Protein AF-A0AAV4S6A1-F1 (afdb_monomer)

Organism: Caerostris extrusa (NCBI:txid172846)

InterPro domains:
  IPR013608 VWA N-terminal [PF08399] (140-212)

Nearest PDB structures (foldseek):
  8e56-assembly1_F  TM=7.754E-01  e=3.857E-06  Oryctolagus cuniculus
  8hma-assembly1_F  TM=7.688E-01  e=5.313E-06  Homo sapiens
  8if4-assembly1_A  TM=7.807E-01  e=4.121E-05  Homo sapiens
  8fd7-assembly1_D  TM=7.612E-01  e=4.994E-05  Oryctolagus cuniculus
  8hmb-assembly1_E  TM=6.907E-01  e=2.992E-05  Homo sapiens

pLDDT: mean 83.91, std 17.2, range [32.38, 97.81]

Secondary structure (DSSP, 8-state):
--------------------TTHHHHHHHHHHHHHHHHHHHHHHTTSPPPPPHHHHHHHHHHHHHHHHHHHHHHH-HHHHHHHHH-TTS-------HHHHHHHHHHHHHHHHHHHHHHHHHHHHHHHHHHHH----TT--GGG---EESTT--TT-TT-EEETTTTEEE-SSSPEE---TTS-TT-HHHHHHHHHHGGGHHHHHHHHHHH---

Structure (mmCIF, N/CA/C/O backbone):
data_AF-A0AAV4S6A1-F1
#
_entry.id   AF-A0AAV4S6A1-F1
#
loop_
_atom_site.group_PDB
_atom_site.id
_atom_site.type_symbol
_atom_site.label_atom_id
_atom_site.label_alt_id
_atom_site.label_comp_id
_atom_site.label_asym_id
_atom_site.label_entity_id
_atom_site.label_seq_id
_atom_site.pdbx_PDB_ins_code
_atom_site.Cartn_x
_atom_site.Cartn_y
_atom_site.Cartn_z
_atom_site.occupancy
_atom_site.B_iso_or_equiv
_atom_site.auth_seq_id
_atom_site.auth_comp_id
_atom_site.auth_asym_id
_atom_site.auth_atom_id
_atom_site.pdbx_PDB_model_num
ATOM 1 N N . MET A 1 1 ? 29.3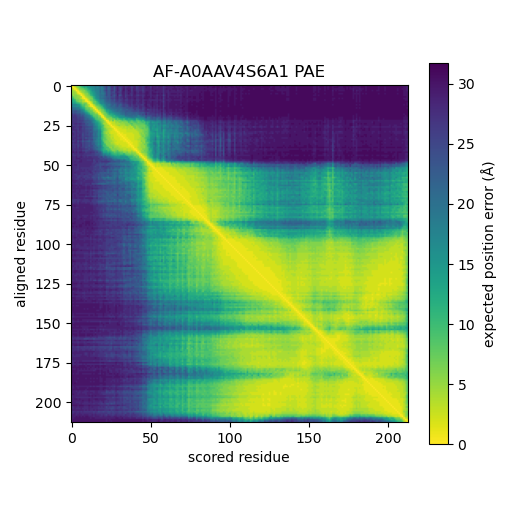06 -32.896 -125.225 1.00 35.84 1 MET A N 1
ATOM 2 C CA . MET A 1 1 ? 30.677 -32.645 -125.724 1.00 35.84 1 MET A CA 1
ATOM 3 C C . MET A 1 1 ? 31.618 -32.933 -124.554 1.00 35.84 1 MET A C 1
ATOM 5 O O . MET A 1 1 ? 31.599 -32.184 -123.594 1.00 35.84 1 MET A O 1
ATOM 9 N N . VAL A 1 2 ? 32.104 -34.171 -124.399 1.00 32.38 2 VAL A N 1
ATOM 10 C CA . VAL A 1 2 ? 33.375 -34.666 -124.985 1.00 32.38 2 VAL A CA 1
ATOM 11 C C . VAL A 1 2 ? 34.549 -33.820 -124.457 1.00 32.38 2 VAL A C 1
ATOM 13 O O . VAL A 1 2 ? 34.824 -32.765 -125.005 1.00 32.38 2 VAL A O 1
ATOM 16 N N . THR A 1 3 ? 35.045 -34.071 -123.239 1.00 39.94 3 THR A N 1
ATOM 17 C CA . THR A 1 3 ? 36.163 -34.988 -122.884 1.00 39.94 3 THR A CA 1
ATOM 18 C C . THR A 1 3 ? 37.485 -34.749 -123.626 1.00 39.94 3 THR A C 1
ATOM 20 O O . THR A 1 3 ? 37.556 -35.036 -124.820 1.00 39.94 3 THR A O 1
ATOM 23 N N . ARG A 1 4 ? 38.563 -34.445 -122.881 1.00 34.66 4 ARG A N 1
ATOM 24 C CA . ARG A 1 4 ? 39.791 -35.278 -122.811 1.00 34.66 4 ARG A CA 1
ATOM 25 C C . ARG A 1 4 ? 40.807 -34.761 -121.778 1.00 34.66 4 ARG A C 1
ATOM 27 O O . ARG A 1 4 ? 41.041 -33.566 -121.676 1.00 34.66 4 ARG A O 1
ATOM 34 N N . ILE A 1 5 ? 41.431 -35.710 -121.077 1.00 41.22 5 ILE A N 1
ATOM 35 C CA . ILE A 1 5 ? 42.702 -35.587 -120.336 1.00 41.22 5 ILE A CA 1
ATOM 36 C C . ILE A 1 5 ? 43.760 -36.326 -121.189 1.00 41.22 5 ILE A C 1
ATOM 38 O O . ILE A 1 5 ? 43.381 -37.224 -121.951 1.00 41.22 5 ILE A O 1
ATOM 42 N N . PRO A 1 6 ? 45.047 -35.943 -121.152 1.00 49.25 6 PRO A N 1
ATOM 43 C CA . PRO A 1 6 ? 46.081 -36.841 -120.593 1.00 49.25 6 PRO A CA 1
ATOM 44 C C . PRO A 1 6 ? 47.145 -36.029 -119.787 1.00 49.25 6 PRO A C 1
ATOM 46 O O . PRO A 1 6 ? 47.063 -34.808 -119.751 1.00 49.25 6 PRO A O 1
ATOM 49 N N . ALA A 1 7 ? 48.143 -36.580 -119.081 1.00 33.06 7 ALA A N 1
ATOM 50 C CA . ALA A 1 7 ? 48.701 -37.938 -119.025 1.00 33.06 7 ALA A CA 1
ATOM 51 C C . ALA A 1 7 ? 49.310 -38.263 -117.630 1.00 33.06 7 ALA A C 1
ATOM 53 O O . ALA A 1 7 ? 49.427 -37.389 -116.776 1.00 33.06 7 ALA A O 1
ATOM 54 N N . SER A 1 8 ? 49.765 -39.509 -117.438 1.00 39.50 8 SER A N 1
ATOM 55 C CA . SER A 1 8 ? 50.587 -39.997 -116.309 1.00 39.50 8 SER A CA 1
ATOM 56 C C . SER A 1 8 ? 51.643 -40.995 -116.832 1.00 39.50 8 SER A C 1
ATOM 58 O O . SER A 1 8 ? 51.459 -41.535 -117.926 1.00 39.50 8 SER A O 1
ATOM 60 N N . PRO A 1 9 ? 52.751 -41.222 -116.101 1.00 43.84 9 PRO A N 1
ATOM 61 C CA . PRO A 1 9 ? 53.068 -42.588 -115.625 1.00 43.84 9 PRO A CA 1
ATOM 62 C C . PRO A 1 9 ? 53.496 -42.605 -114.124 1.00 43.84 9 PRO A C 1
ATOM 64 O O . PRO A 1 9 ? 54.014 -41.599 -113.656 1.00 43.84 9 PRO A O 1
ATOM 67 N N . ASN A 1 10 ? 53.221 -43.590 -113.242 1.00 40.81 10 ASN A N 1
ATOM 68 C CA . ASN A 1 10 ? 53.309 -45.081 -113.224 1.00 40.81 10 ASN A CA 1
ATOM 69 C C . ASN A 1 10 ? 54.715 -45.607 -112.740 1.00 40.81 10 ASN A C 1
ATOM 71 O O . ASN A 1 10 ? 55.662 -44.829 -112.787 1.00 40.81 10 ASN A O 1
ATOM 75 N N . PRO A 1 11 ? 54.905 -46.857 -112.230 1.00 66.25 11 PRO A N 1
ATOM 76 C CA . PRO A 1 11 ? 54.665 -47.237 -110.814 1.00 66.25 11 PRO A CA 1
ATOM 77 C C . PRO A 1 11 ? 55.718 -48.185 -110.150 1.00 66.25 11 PRO A C 1
ATOM 79 O O . PRO A 1 11 ? 56.554 -48.774 -110.828 1.00 66.25 11 PRO A O 1
ATOM 82 N N . SER A 1 12 ? 55.570 -48.458 -108.837 1.00 34.34 12 SER A N 1
ATOM 83 C CA . SER A 1 12 ? 56.079 -49.656 -108.104 1.00 34.34 12 SER A CA 1
ATOM 84 C C . SER A 1 12 ? 55.587 -49.663 -106.638 1.00 34.34 12 SER A C 1
ATOM 86 O O . SER A 1 12 ? 55.446 -48.570 -106.100 1.00 34.34 12 SER A O 1
ATOM 88 N N . LEU A 1 13 ? 55.368 -50.749 -105.870 1.00 36.12 13 LEU A N 1
ATOM 89 C CA . LEU A 1 13 ? 55.159 -52.212 -106.054 1.00 36.12 13 LEU A CA 1
ATOM 90 C C . LEU A 1 13 ? 54.258 -52.696 -104.837 1.00 36.12 13 LEU A C 1
ATOM 92 O O . LEU A 1 13 ? 53.854 -51.828 -104.060 1.00 36.12 13 LEU A O 1
ATOM 96 N N . PRO A 1 14 ? 53.851 -53.982 -104.639 1.00 46.69 14 PRO A N 1
ATOM 97 C CA . PRO A 1 14 ? 52.564 -54.285 -103.969 1.00 46.69 14 PRO A CA 1
ATOM 98 C C . PRO A 1 14 ? 52.561 -55.091 -102.634 1.00 46.69 14 PRO A C 1
ATOM 100 O O . PRO A 1 14 ? 53.494 -55.826 -102.343 1.00 46.69 14 PRO A O 1
ATOM 103 N N . GLN A 1 15 ? 51.392 -55.049 -101.958 1.00 42.38 15 GLN A N 1
ATOM 104 C CA . GLN A 1 15 ? 50.668 -56.129 -101.223 1.00 42.38 15 GLN A CA 1
ATOM 105 C C . GLN A 1 15 ? 51.291 -56.849 -99.996 1.00 42.38 15 GLN A C 1
ATOM 107 O O . GLN A 1 15 ? 52.419 -57.318 -100.031 1.00 42.38 15 GLN A O 1
ATOM 112 N N . VAL A 1 16 ? 50.464 -57.066 -98.954 1.00 35.94 16 VAL A N 1
ATOM 113 C CA . VAL A 1 16 ? 49.955 -58.379 -98.450 1.00 35.94 16 VAL A CA 1
ATOM 114 C C . VAL A 1 16 ? 49.149 -58.152 -97.149 1.00 35.94 16 VAL A C 1
ATOM 116 O O . VAL A 1 16 ? 49.501 -57.299 -96.338 1.00 35.94 16 VAL A O 1
ATOM 119 N N . ALA A 1 17 ? 48.071 -58.918 -96.930 1.00 50.22 17 ALA A N 1
ATOM 120 C CA . ALA A 1 17 ? 47.238 -58.875 -95.718 1.00 50.22 17 ALA A CA 1
ATOM 121 C C . ALA A 1 17 ? 47.147 -60.249 -95.024 1.00 50.22 17 ALA A C 1
ATOM 123 O O . ALA A 1 17 ? 47.040 -61.267 -95.704 1.00 50.22 17 ALA A O 1
ATOM 124 N N . VAL A 1 18 ? 47.115 -60.277 -93.682 1.00 40.38 18 VAL A N 1
ATOM 125 C CA . VAL A 1 18 ? 46.805 -61.469 -92.857 1.00 40.38 18 VAL A CA 1
ATOM 126 C C . VAL A 1 18 ? 45.983 -61.053 -91.622 1.00 40.38 18 VAL A C 1
ATOM 128 O O . VAL A 1 18 ? 46.226 -60.000 -91.035 1.00 40.38 18 VAL A O 1
ATOM 131 N N . MET A 1 19 ? 44.984 -61.861 -91.242 1.00 51.41 19 MET A N 1
ATOM 132 C CA . MET A 1 19 ? 44.042 -61.599 -90.137 1.00 51.41 19 MET A CA 1
ATOM 133 C C . MET A 1 19 ? 44.594 -61.959 -88.743 1.00 51.41 19 MET A C 1
ATOM 135 O O . MET A 1 19 ? 45.363 -62.906 -88.608 1.00 51.41 19 MET A O 1
ATOM 139 N N . ALA A 1 20 ? 44.094 -61.296 -87.688 1.00 43.44 20 ALA A N 1
ATOM 140 C CA . ALA A 1 20 ? 44.264 -61.728 -86.291 1.00 43.44 20 ALA A CA 1
ATOM 141 C C . ALA A 1 20 ? 43.074 -61.302 -85.398 1.00 43.44 20 ALA A C 1
ATOM 143 O O . ALA A 1 20 ? 42.941 -60.133 -85.033 1.00 43.44 20 ALA A O 1
ATOM 144 N N . THR A 1 21 ? 42.208 -62.246 -85.016 1.00 57.59 21 THR A N 1
ATOM 145 C CA . THR A 1 21 ? 40.985 -61.990 -84.218 1.00 57.59 21 THR A CA 1
ATOM 146 C C . THR A 1 21 ? 41.199 -61.995 -82.698 1.00 57.59 21 THR A C 1
ATOM 148 O O . THR A 1 21 ? 40.367 -61.462 -81.965 1.00 57.59 21 THR A O 1
ATOM 151 N N . SER A 1 22 ? 42.339 -62.491 -82.205 1.00 57.03 22 SER A N 1
ATOM 152 C CA . SER A 1 22 ? 42.710 -62.454 -80.777 1.00 57.03 22 SER A CA 1
ATOM 153 C C . SER A 1 22 ? 42.874 -61.032 -80.219 1.00 57.03 22 SER A C 1
ATOM 155 O O . SER A 1 22 ? 42.686 -60.802 -79.026 1.00 57.03 22 SER A O 1
ATOM 157 N N . GLY A 1 23 ? 43.171 -60.052 -81.079 1.00 58.84 23 GLY A N 1
ATOM 158 C CA . GLY A 1 23 ? 43.356 -58.659 -80.673 1.00 58.84 23 GLY A CA 1
ATOM 159 C C . GLY A 1 23 ? 42.072 -57.928 -80.263 1.00 58.84 23 GLY A C 1
ATOM 160 O O . GLY A 1 23 ? 42.164 -56.905 -79.591 1.00 58.84 23 GLY A O 1
ATOM 161 N N . VAL A 1 24 ? 40.880 -58.408 -80.643 1.00 62.12 24 VAL A N 1
ATOM 162 C CA . VAL A 1 24 ? 39.629 -57.639 -80.471 1.00 62.12 24 VAL A CA 1
ATOM 163 C C . VAL A 1 24 ? 39.169 -57.608 -79.011 1.00 62.12 24 VAL A C 1
ATOM 165 O O . VAL A 1 24 ? 38.883 -56.532 -78.492 1.00 62.12 24 VAL A O 1
ATOM 168 N N . HIS A 1 25 ? 39.175 -58.747 -78.311 1.00 58.22 25 HIS A N 1
ATOM 169 C CA . HIS A 1 25 ? 38.816 -58.795 -76.886 1.00 58.22 25 HIS A CA 1
ATOM 170 C C . HIS A 1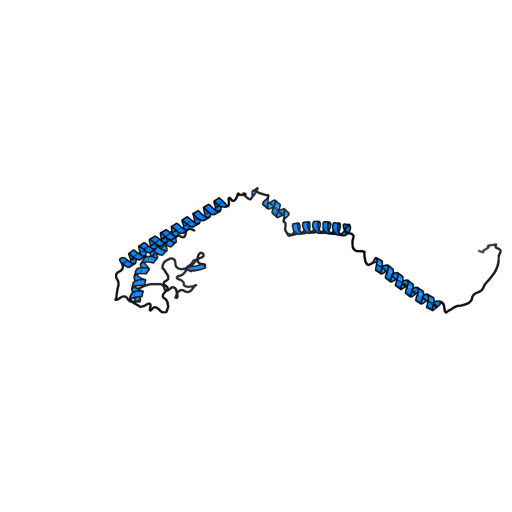 25 ? 39.820 -58.037 -76.010 1.00 58.22 25 HIS A C 1
ATOM 172 O O . HIS A 1 25 ? 39.416 -57.295 -75.118 1.00 58.22 25 HIS A O 1
ATOM 178 N N . LEU A 1 26 ? 41.120 -58.158 -76.305 1.00 66.56 26 LEU A N 1
ATOM 179 C CA . LEU A 1 26 ? 42.166 -57.428 -75.587 1.00 66.56 26 LEU A CA 1
ATOM 180 C C . LEU A 1 26 ? 42.038 -55.907 -75.792 1.00 66.56 26 LEU A C 1
ATOM 182 O O . LEU A 1 26 ? 42.192 -55.142 -74.842 1.00 66.56 26 LEU A O 1
ATOM 186 N N . ARG A 1 27 ? 41.679 -55.468 -77.009 1.00 71.94 27 ARG A N 1
ATOM 187 C CA . ARG A 1 27 ? 41.352 -54.063 -77.301 1.00 71.94 27 ARG A CA 1
ATOM 188 C C . ARG A 1 27 ? 40.096 -53.599 -76.568 1.00 71.94 27 ARG A C 1
ATOM 190 O O . ARG A 1 27 ? 40.135 -52.515 -76.001 1.00 71.94 27 ARG A O 1
ATOM 197 N N . LEU A 1 28 ? 39.031 -54.406 -76.521 1.00 75.19 28 LEU A N 1
ATOM 198 C CA . LEU A 1 28 ? 37.796 -54.058 -75.808 1.00 75.19 28 LEU A CA 1
ATOM 199 C C . LEU A 1 28 ? 38.058 -53.852 -74.307 1.00 75.19 28 LEU A C 1
ATOM 201 O O . LEU A 1 28 ? 37.704 -52.809 -73.759 1.00 75.19 28 LEU A O 1
ATOM 205 N N . VAL A 1 29 ? 38.744 -54.800 -73.661 1.00 79.69 29 VAL A N 1
ATOM 206 C CA . VAL A 1 29 ? 39.132 -54.699 -72.244 1.00 79.69 29 VAL A CA 1
ATOM 207 C C . VAL A 1 29 ? 40.037 -53.484 -72.015 1.00 79.69 29 VAL A C 1
ATOM 209 O O . VAL A 1 29 ? 39.788 -52.709 -71.095 1.00 79.69 29 VAL A O 1
ATOM 212 N N . GLY A 1 30 ? 41.014 -53.247 -72.898 1.00 82.31 30 GLY A N 1
ATOM 213 C CA . GLY A 1 30 ? 41.851 -52.045 -72.866 1.00 82.31 30 GLY A CA 1
ATOM 214 C C . GLY A 1 30 ? 41.047 -50.743 -72.968 1.00 82.31 30 GLY A C 1
ATOM 215 O O . GLY A 1 30 ? 41.286 -49.824 -72.190 1.00 82.31 30 GLY A O 1
ATOM 216 N N . THR A 1 31 ? 40.051 -50.668 -73.860 1.00 80.62 31 THR A N 1
ATOM 217 C CA . THR A 1 31 ? 39.173 -49.490 -73.972 1.00 80.62 31 THR A CA 1
ATOM 218 C C . THR A 1 31 ? 38.264 -49.309 -72.761 1.00 80.62 31 THR A C 1
ATOM 220 O O . THR A 1 31 ? 38.101 -48.181 -72.313 1.00 80.62 31 THR A O 1
ATOM 223 N N . VAL A 1 32 ? 37.725 -50.384 -72.175 1.00 83.25 32 VAL A N 1
ATOM 224 C CA . VAL A 1 32 ? 36.895 -50.296 -70.960 1.00 83.25 32 VAL A CA 1
ATOM 225 C C . VAL A 1 32 ? 37.728 -49.815 -69.771 1.00 83.25 32 VAL A C 1
ATOM 227 O O . VAL A 1 32 ? 37.295 -48.914 -69.059 1.00 83.25 32 VAL A O 1
ATOM 230 N N . ILE A 1 33 ? 38.946 -50.340 -69.597 1.00 83.75 33 ILE A N 1
ATOM 231 C CA . ILE A 1 33 ? 39.883 -49.882 -68.560 1.00 83.75 33 ILE A CA 1
ATOM 232 C C . ILE A 1 33 ? 40.272 -48.415 -68.794 1.00 83.75 33 ILE A C 1
ATOM 234 O O . ILE A 1 33 ? 40.243 -47.628 -67.853 1.00 83.75 33 ILE A O 1
ATOM 238 N N . LEU A 1 34 ? 40.566 -48.014 -70.036 1.00 83.75 34 LEU A N 1
ATOM 239 C CA . LEU A 1 34 ? 40.877 -46.622 -70.373 1.00 83.75 34 LEU A CA 1
ATOM 240 C C . LEU A 1 34 ? 39.696 -45.683 -70.078 1.00 83.75 34 LEU A C 1
ATOM 242 O O . LEU A 1 34 ? 39.890 -44.641 -69.457 1.00 83.75 34 LEU A O 1
ATOM 246 N N . CYS A 1 35 ? 38.473 -46.054 -70.460 1.00 81.69 35 CYS A N 1
ATOM 247 C CA . CYS A 1 35 ? 37.264 -45.292 -70.147 1.00 81.69 35 CYS A CA 1
ATOM 248 C C . CYS A 1 35 ? 37.001 -45.215 -68.635 1.00 81.69 35 CYS A C 1
ATOM 250 O O . CYS A 1 35 ? 36.588 -44.165 -68.151 1.00 81.69 35 CYS A O 1
ATOM 252 N N . PHE A 1 36 ? 37.280 -46.282 -67.881 1.00 82.00 36 PHE A N 1
ATOM 253 C CA . PHE A 1 36 ? 37.156 -46.293 -66.422 1.00 82.00 36 PHE A CA 1
ATOM 254 C C . PHE A 1 36 ? 38.201 -45.386 -65.752 1.00 82.00 36 PHE A C 1
ATOM 256 O O . PHE A 1 36 ? 37.858 -44.595 -64.878 1.00 82.00 36 PHE A O 1
ATOM 263 N N . ILE A 1 37 ? 39.456 -45.417 -66.216 1.00 80.88 37 ILE A N 1
ATOM 264 C CA . ILE A 1 37 ? 40.522 -44.508 -65.763 1.00 80.88 37 ILE A CA 1
ATOM 265 C C . ILE A 1 37 ? 40.168 -43.050 -66.086 1.00 80.88 37 ILE A C 1
ATOM 267 O O . ILE A 1 37 ? 40.314 -42.189 -65.223 1.00 80.88 37 ILE A O 1
ATOM 271 N N . LEU A 1 38 ? 39.652 -42.765 -67.286 1.00 78.19 38 LEU A N 1
ATOM 272 C CA . LEU A 1 38 ? 39.197 -41.423 -67.666 1.00 78.19 38 LEU A CA 1
ATOM 273 C C . LEU A 1 38 ? 38.009 -40.954 -66.809 1.00 78.19 38 LEU A C 1
ATOM 275 O O . LEU A 1 38 ? 37.996 -39.803 -66.379 1.00 78.19 38 LEU A O 1
ATOM 279 N N . ALA A 1 39 ? 37.051 -41.833 -66.499 1.00 75.25 39 ALA A N 1
ATOM 280 C CA . ALA A 1 39 ? 35.935 -41.518 -65.607 1.00 75.25 39 ALA A CA 1
ATOM 281 C C . ALA A 1 39 ? 36.409 -41.192 -64.177 1.00 75.25 39 ALA A C 1
ATOM 283 O O . ALA A 1 39 ? 35.964 -40.199 -63.598 1.00 75.25 39 ALA A O 1
ATOM 284 N N . LEU A 1 40 ? 37.366 -41.959 -63.640 1.00 70.25 40 LEU A N 1
ATOM 285 C CA . LEU A 1 40 ? 38.011 -41.658 -62.356 1.00 70.25 40 LEU A CA 1
ATOM 286 C C . LEU A 1 40 ? 38.762 -40.315 -62.397 1.00 70.25 40 LEU A C 1
ATOM 288 O O . LEU A 1 40 ? 38.654 -39.525 -61.463 1.00 70.25 40 LEU A O 1
ATOM 292 N N . PHE A 1 41 ? 39.465 -40.009 -63.492 1.00 65.69 41 PHE A N 1
ATOM 293 C CA . PHE A 1 41 ? 40.189 -38.741 -63.653 1.00 65.69 41 PHE A CA 1
ATOM 294 C C . PHE A 1 41 ? 39.247 -37.524 -63.695 1.00 65.69 41 PHE A C 1
ATOM 296 O O . PHE A 1 41 ? 39.554 -36.476 -63.126 1.00 65.69 41 PHE A O 1
ATOM 303 N N . VAL A 1 42 ? 38.070 -37.667 -64.315 1.00 67.50 42 VAL A N 1
ATOM 304 C CA . VAL A 1 42 ? 37.014 -36.640 -64.298 1.00 67.50 42 VAL A CA 1
ATOM 305 C C . VAL A 1 42 ? 36.427 -36.468 -62.891 1.00 67.50 42 VAL A C 1
ATOM 307 O O . VAL A 1 42 ? 36.179 -35.336 -62.480 1.00 67.50 42 VAL A O 1
ATOM 310 N N . GLN A 1 43 ? 36.264 -37.549 -62.119 1.00 61.66 43 GLN A N 1
ATOM 311 C CA . GLN A 1 43 ? 35.797 -37.462 -60.729 1.00 61.66 43 GLN A CA 1
ATOM 312 C C . GLN A 1 43 ? 36.802 -36.770 -59.796 1.00 61.66 43 GLN A C 1
ATOM 314 O O . GLN A 1 43 ? 36.381 -35.982 -58.953 1.00 61.66 43 GLN A O 1
ATOM 319 N N . VAL A 1 44 ? 38.114 -36.978 -59.966 1.00 58.97 44 VAL A N 1
ATOM 320 C CA . VAL A 1 44 ? 39.142 -36.283 -59.161 1.00 58.97 44 VAL A CA 1
ATOM 321 C C . VAL A 1 44 ? 39.060 -34.759 -59.328 1.00 58.97 44 VAL A C 1
ATOM 323 O O . VAL A 1 44 ? 39.189 -34.036 -58.345 1.00 58.97 44 VAL A O 1
ATOM 326 N N . ASN A 1 45 ? 38.746 -34.265 -60.530 1.00 56.34 45 ASN A N 1
ATOM 327 C CA . ASN A 1 45 ? 38.529 -32.832 -60.776 1.00 56.34 45 ASN A CA 1
ATOM 328 C C . ASN A 1 45 ? 37.147 -32.315 -60.317 1.00 56.34 45 ASN A C 1
ATOM 330 O O . ASN A 1 45 ? 36.937 -31.104 -60.283 1.00 56.34 45 ASN A O 1
ATOM 334 N N . ALA A 1 46 ? 36.203 -33.200 -59.971 1.00 55.38 46 ALA A N 1
ATOM 335 C CA . ALA A 1 46 ? 34.883 -32.826 -59.455 1.00 55.38 46 ALA A CA 1
ATOM 336 C C . ALA A 1 46 ? 34.877 -32.616 -57.928 1.00 55.38 46 ALA A C 1
ATOM 338 O O . ALA A 1 46 ? 34.065 -31.845 -57.414 1.00 55.38 46 ALA A O 1
ATOM 339 N N . TYR A 1 47 ? 35.810 -33.239 -57.200 1.00 55.16 47 TYR A N 1
ATOM 340 C CA . TYR A 1 47 ? 36.094 -32.902 -55.805 1.00 55.16 47 TYR A CA 1
ATOM 341 C C . TYR A 1 47 ? 36.969 -31.648 -55.750 1.00 55.16 47 TYR A C 1
ATOM 343 O O . TYR A 1 47 ? 38.189 -31.726 -55.607 1.00 55.16 47 TYR A O 1
ATOM 351 N N . GLY A 1 48 ? 36.335 -30.478 -55.876 1.00 62.16 48 GLY A N 1
ATOM 352 C CA . GLY A 1 48 ? 37.012 -29.194 -55.711 1.00 62.16 48 GLY A CA 1
ATOM 353 C C . GLY A 1 48 ? 37.814 -29.173 -54.408 1.00 62.16 48 GLY A C 1
ATOM 354 O O . GLY A 1 48 ? 37.260 -29.420 -53.334 1.00 62.16 48 GLY A O 1
ATOM 355 N N . ALA A 1 49 ? 39.121 -28.918 -54.514 1.00 72.69 49 ALA A N 1
ATOM 356 C CA . ALA A 1 49 ? 40.019 -28.881 -53.365 1.00 72.69 49 ALA A CA 1
ATOM 357 C C . ALA A 1 49 ? 39.494 -27.913 -52.293 1.00 72.69 49 ALA A C 1
ATOM 359 O O . ALA A 1 49 ? 38.896 -26.885 -52.623 1.00 72.69 49 ALA A O 1
ATOM 360 N N . PHE A 1 50 ? 39.727 -28.236 -51.015 1.00 80.38 50 PHE A N 1
ATOM 361 C CA . PHE A 1 50 ? 39.264 -27.405 -49.902 1.00 80.38 50 PHE A CA 1
ATOM 362 C C . PHE A 1 50 ? 39.703 -25.944 -50.117 1.00 80.38 50 PHE A C 1
ATOM 364 O O . PHE A 1 50 ? 40.888 -25.711 -50.380 1.00 80.38 50 PHE A O 1
ATOM 371 N N . PRO A 1 51 ? 38.776 -24.967 -50.057 1.00 84.31 51 PRO A N 1
ATOM 372 C CA . PRO A 1 51 ? 39.068 -23.594 -50.443 1.00 84.31 51 PRO A CA 1
ATOM 373 C C . PRO A 1 51 ? 40.211 -23.016 -49.608 1.00 84.31 51 PRO A C 1
ATOM 375 O O . PRO A 1 51 ? 40.303 -23.234 -48.399 1.00 84.31 51 PRO A O 1
ATOM 378 N N . THR A 1 52 ? 41.091 -22.255 -50.258 1.00 88.81 52 THR A N 1
ATOM 379 C CA . THR A 1 52 ? 42.211 -21.608 -49.570 1.00 88.81 52 THR A CA 1
ATOM 380 C C . THR A 1 52 ? 41.698 -20.621 -48.519 1.00 88.81 52 THR A C 1
ATOM 382 O O . THR A 1 52 ? 40.595 -20.078 -48.626 1.00 88.81 52 THR A O 1
ATOM 385 N N . ARG A 1 53 ? 42.520 -20.344 -47.496 1.00 90.19 53 ARG A N 1
ATOM 386 C CA . ARG A 1 53 ? 42.184 -19.403 -46.411 1.00 90.19 53 ARG A CA 1
ATOM 387 C C . ARG A 1 53 ? 41.688 -18.047 -46.932 1.00 90.19 53 ARG A C 1
ATOM 389 O O . ARG A 1 53 ? 40.785 -17.466 -46.343 1.00 90.19 53 ARG A O 1
ATOM 396 N N . GLU A 1 54 ? 42.253 -17.573 -48.039 1.00 91.88 54 GLU A N 1
ATOM 397 C CA . GLU A 1 54 ? 41.871 -16.325 -48.710 1.00 91.88 54 GLU A CA 1
ATOM 398 C C . GLU A 1 54 ? 40.434 -16.364 -49.249 1.00 91.88 54 GLU A C 1
ATOM 400 O O . GLU A 1 54 ? 39.674 -15.417 -49.051 1.00 91.88 54 GLU A O 1
ATOM 405 N N . VAL A 1 55 ? 40.028 -17.479 -49.869 1.00 92.12 55 VAL A N 1
ATOM 406 C CA . VAL A 1 55 ? 38.656 -17.682 -50.365 1.00 92.12 55 VAL A CA 1
ATOM 407 C C . VAL A 1 55 ? 37.661 -17.739 -49.204 1.00 92.12 55 VAL A C 1
ATOM 409 O O . VAL A 1 55 ? 36.592 -17.138 -49.292 1.00 92.12 55 VAL A O 1
ATOM 412 N N . ILE A 1 56 ? 38.022 -18.402 -48.099 1.00 92.75 56 ILE A N 1
ATOM 413 C CA . ILE A 1 56 ? 37.178 -18.479 -46.896 1.00 92.75 56 ILE A CA 1
ATOM 414 C C . ILE A 1 56 ? 37.036 -17.101 -46.231 1.00 92.75 56 ILE A C 1
ATOM 416 O O . ILE A 1 56 ? 35.918 -16.722 -45.888 1.00 92.75 56 ILE A O 1
ATOM 420 N N . SER A 1 57 ? 38.127 -16.331 -46.100 1.00 95.38 57 SER A N 1
ATOM 421 C CA . SER A 1 57 ? 38.093 -14.960 -45.556 1.00 95.38 57 SER A CA 1
ATOM 422 C C . SER A 1 57 ? 37.172 -14.069 -46.384 1.00 95.38 57 SER A C 1
ATOM 424 O O . SER A 1 57 ? 36.211 -13.512 -45.861 1.00 95.38 57 SER A O 1
ATOM 426 N N . LYS A 1 58 ? 37.377 -14.048 -47.707 1.00 96.12 58 LYS A N 1
ATOM 427 C CA . LYS A 1 58 ? 36.577 -13.240 -48.630 1.00 96.12 58 LYS A CA 1
ATOM 428 C C . LYS A 1 58 ? 35.098 -13.637 -48.637 1.00 96.12 58 LYS A C 1
ATOM 430 O O . LYS A 1 58 ? 34.232 -12.773 -48.748 1.00 96.12 58 LYS A O 1
ATOM 435 N N . TRP A 1 59 ? 34.786 -14.929 -48.510 1.00 95.19 59 TRP A N 1
ATOM 436 C CA . TRP A 1 59 ? 33.404 -15.385 -48.347 1.00 95.19 59 TRP A CA 1
ATOM 437 C C . TRP A 1 59 ? 32.796 -14.901 -47.023 1.00 95.19 59 TRP A C 1
ATOM 439 O O . TRP A 1 59 ? 31.669 -14.407 -47.027 1.00 95.19 59 TRP A O 1
ATOM 449 N N . ALA A 1 60 ? 33.536 -15.000 -45.914 1.00 96.44 60 ALA A N 1
ATOM 450 C CA . ALA A 1 60 ? 33.071 -14.579 -44.595 1.00 96.44 60 ALA A CA 1
ATOM 451 C C . ALA A 1 60 ? 32.845 -13.058 -44.518 1.00 96.44 60 ALA A C 1
ATOM 453 O O . ALA A 1 60 ? 31.827 -12.626 -43.983 1.00 96.44 60 ALA A O 1
ATOM 454 N N . GLU A 1 61 ? 33.735 -12.262 -45.119 1.00 96.88 61 GLU A N 1
ATOM 455 C CA . GLU A 1 61 ? 33.600 -10.807 -45.270 1.00 96.88 61 GLU A CA 1
ATOM 456 C C . GLU A 1 61 ? 32.310 -10.449 -46.031 1.00 96.88 61 GLU A C 1
ATOM 458 O O . GLU A 1 61 ? 31.448 -9.751 -45.496 1.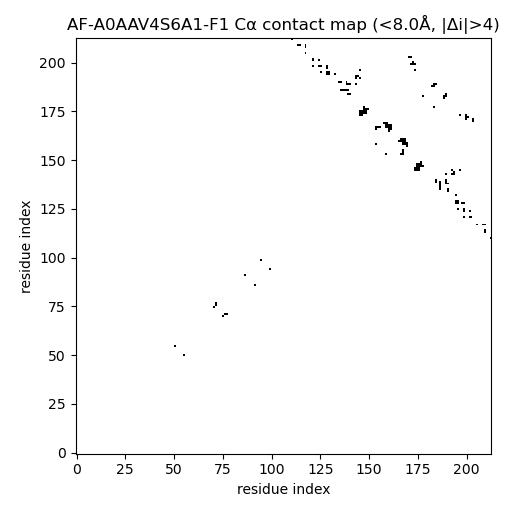00 96.88 61 GLU A O 1
ATOM 463 N N . ILE A 1 62 ? 32.110 -11.017 -47.230 1.00 96.50 62 ILE A N 1
ATOM 464 C CA . ILE A 1 62 ? 30.902 -10.792 -48.049 1.00 96.50 62 ILE A CA 1
ATOM 465 C C . ILE A 1 62 ? 29.628 -11.249 -47.319 1.00 96.50 62 ILE A C 1
ATOM 467 O O . ILE A 1 62 ? 28.577 -10.613 -47.435 1.00 96.50 62 ILE A O 1
ATOM 471 N N . PHE A 1 63 ? 29.692 -12.363 -46.585 1.00 96.25 63 PHE A N 1
ATOM 472 C CA . PHE A 1 63 ? 28.564 -12.861 -45.801 1.00 96.25 63 PHE A CA 1
ATOM 473 C C . PHE A 1 63 ? 28.224 -11.916 -44.641 1.00 96.25 63 PHE A C 1
ATOM 475 O O . PHE A 1 63 ? 27.054 -11.576 -44.471 1.00 96.25 63 PHE A O 1
ATOM 482 N N . GLN A 1 64 ? 29.224 -11.443 -43.892 1.00 95.88 64 GLN A N 1
ATOM 483 C CA . GLN A 1 64 ? 29.039 -10.492 -42.795 1.00 95.88 64 GLN A CA 1
ATOM 484 C C . GLN A 1 64 ? 28.457 -9.161 -43.290 1.00 95.88 64 GLN A C 1
ATOM 486 O O . GLN A 1 64 ? 27.511 -8.656 -42.685 1.00 95.88 64 GLN A O 1
ATOM 491 N N . GLU A 1 65 ? 28.973 -8.606 -44.390 1.00 96.25 65 GLU A N 1
ATOM 492 C CA . GLU A 1 65 ? 28.447 -7.370 -44.985 1.00 96.25 65 GLU A CA 1
ATOM 493 C C . GLU A 1 65 ? 26.964 -7.504 -45.348 1.00 96.25 65 GLU A C 1
ATOM 495 O O . GLU A 1 65 ? 26.147 -6.669 -44.953 1.00 96.25 65 GLU A O 1
ATOM 500 N N . ARG A 1 66 ? 26.594 -8.586 -46.047 1.00 96.31 66 ARG A N 1
ATOM 501 C CA . ARG A 1 66 ? 25.196 -8.861 -46.419 1.00 96.31 66 ARG A CA 1
ATOM 502 C C . ARG A 1 66 ? 24.313 -9.061 -45.196 1.00 96.31 66 ARG A C 1
ATOM 504 O O . ARG A 1 66 ? 23.247 -8.458 -45.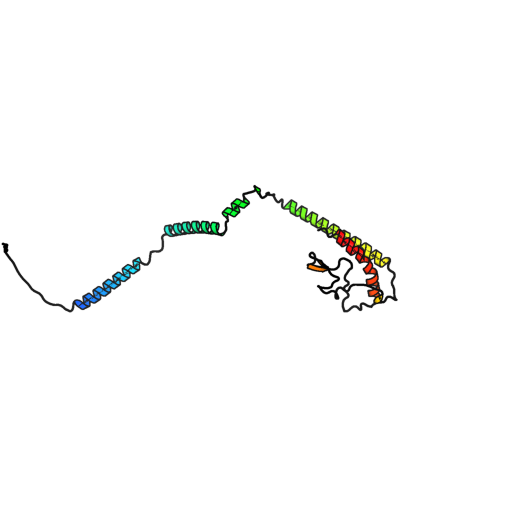122 1.00 96.31 66 ARG A O 1
ATOM 511 N N . LEU A 1 67 ? 24.774 -9.845 -44.222 1.00 95.50 67 LEU A N 1
ATOM 512 C CA . LEU A 1 67 ? 24.036 -10.104 -42.991 1.00 95.50 67 LEU A CA 1
ATOM 513 C C . LEU A 1 67 ? 23.770 -8.809 -42.213 1.00 95.50 67 LEU A C 1
ATOM 515 O O . LEU A 1 67 ? 22.660 -8.622 -41.731 1.00 95.50 67 LEU A O 1
ATOM 519 N N . LEU A 1 68 ? 24.735 -7.887 -42.129 1.00 94.12 68 LEU A N 1
ATOM 520 C CA . LEU A 1 68 ? 24.539 -6.588 -41.474 1.00 94.12 68 LEU A CA 1
ATOM 521 C C . LEU A 1 68 ? 23.580 -5.669 -42.250 1.00 94.12 68 LEU A C 1
ATOM 523 O O . LEU A 1 68 ? 22.823 -4.923 -41.628 1.00 94.12 68 LEU A O 1
ATOM 527 N N . VAL A 1 69 ? 23.579 -5.724 -43.587 1.00 94.94 69 VAL A N 1
ATOM 528 C CA . VAL A 1 69 ? 22.610 -4.994 -44.426 1.00 94.94 69 VAL A CA 1
ATOM 529 C C . VAL A 1 69 ? 21.194 -5.544 -44.242 1.00 94.94 69 VAL A C 1
ATOM 531 O O . VAL A 1 69 ? 20.267 -4.764 -44.026 1.00 94.94 69 VAL A O 1
ATOM 534 N N . ASP A 1 70 ? 21.017 -6.866 -44.278 1.00 95.25 70 ASP A N 1
ATOM 535 C CA . ASP A 1 70 ? 19.708 -7.493 -44.095 1.00 95.25 70 ASP A CA 1
ATOM 536 C C . ASP A 1 70 ? 19.204 -7.338 -42.651 1.00 95.25 70 ASP A C 1
ATOM 538 O O . ASP A 1 70 ? 18.045 -6.977 -42.448 1.00 95.25 70 ASP A O 1
ATOM 542 N N . LEU A 1 71 ? 20.064 -7.507 -41.638 1.00 95.56 71 LEU A N 1
ATOM 543 C CA . LEU A 1 71 ? 19.703 -7.256 -40.238 1.00 95.56 71 LEU A CA 1
ATOM 544 C C . LEU A 1 71 ? 19.250 -5.811 -40.023 1.00 95.56 71 LEU A C 1
ATOM 546 O O . LEU A 1 71 ? 18.212 -5.604 -39.403 1.00 95.56 71 LEU A O 1
ATOM 550 N N . ASP A 1 72 ? 19.959 -4.810 -40.551 1.00 94.75 72 ASP A N 1
ATOM 551 C CA . ASP A 1 72 ? 19.522 -3.409 -40.463 1.00 94.75 72 ASP A CA 1
ATOM 552 C C . ASP A 1 72 ? 18.207 -3.164 -41.221 1.00 94.75 72 ASP A C 1
ATOM 554 O O . ASP A 1 72 ? 17.321 -2.480 -40.716 1.00 94.75 72 ASP A O 1
ATOM 558 N N . LYS A 1 73 ? 18.016 -3.791 -42.386 1.00 94.56 73 LYS A N 1
ATOM 559 C CA . LYS A 1 73 ? 16.766 -3.709 -43.155 1.00 94.56 73 LYS A CA 1
ATOM 560 C C . LYS A 1 73 ? 15.562 -4.306 -42.412 1.00 94.56 73 LYS A C 1
ATOM 562 O O . LYS A 1 73 ? 14.468 -3.757 -42.519 1.00 94.56 73 LYS A O 1
ATOM 567 N N . PHE A 1 74 ? 15.740 -5.413 -41.686 1.00 94.38 74 PHE A N 1
ATOM 568 C CA . PHE A 1 74 ? 14.663 -6.073 -40.935 1.00 94.38 74 PHE A CA 1
ATOM 569 C C . PHE A 1 74 ? 14.439 -5.484 -39.535 1.00 94.38 74 PHE A C 1
ATOM 571 O O . PHE A 1 74 ? 13.297 -5.400 -39.091 1.00 94.38 74 PHE A O 1
ATOM 578 N N . THR A 1 75 ? 15.501 -5.077 -38.832 1.00 94.94 75 THR A N 1
ATOM 579 C CA . THR A 1 75 ? 15.412 -4.519 -37.465 1.00 94.94 75 THR A CA 1
ATOM 580 C C . THR A 1 75 ? 15.227 -3.003 -37.439 1.00 94.94 75 THR A C 1
ATOM 582 O O . THR A 1 75 ? 14.741 -2.464 -36.447 1.00 94.94 75 THR A O 1
ATOM 585 N N . GLY A 1 76 ? 15.626 -2.300 -38.502 1.00 93.69 76 GLY A N 1
ATOM 586 C CA . GLY A 1 76 ? 15.632 -0.842 -38.568 1.00 93.69 76 GLY A CA 1
ATOM 587 C C . GLY A 1 76 ? 16.637 -0.179 -37.621 1.00 93.69 76 GLY A C 1
ATOM 588 O O . GLY A 1 76 ? 16.436 0.983 -37.267 1.00 93.69 76 GLY A O 1
ATOM 589 N N . ILE A 1 77 ? 17.685 -0.882 -37.170 1.00 92.62 77 ILE A N 1
ATOM 590 C CA . ILE A 1 77 ? 18.539 -0.415 -36.066 1.00 92.62 77 ILE A CA 1
ATOM 591 C C . ILE A 1 77 ? 19.216 0.939 -36.344 1.00 92.62 77 ILE A C 1
ATOM 593 O O . ILE A 1 77 ? 19.196 1.799 -35.465 1.00 92.62 77 ILE A O 1
ATOM 597 N N . LYS A 1 78 ? 19.685 1.212 -37.574 1.00 91.12 78 LYS A N 1
ATOM 598 C CA . LYS A 1 78 ? 20.237 2.538 -37.931 1.00 91.12 78 LYS A CA 1
ATOM 599 C C . LYS A 1 78 ? 19.176 3.640 -37.979 1.00 91.12 78 LYS A C 1
ATOM 601 O O . LYS A 1 78 ? 19.506 4.819 -37.878 1.00 91.12 78 LYS A O 1
ATOM 606 N N . ASN A 1 79 ? 17.904 3.294 -38.183 1.00 91.31 79 ASN A N 1
ATOM 607 C CA . ASN A 1 79 ? 16.803 4.255 -38.094 1.00 91.31 79 ASN A CA 1
ATOM 608 C C . ASN A 1 79 ? 16.429 4.535 -36.630 1.00 91.31 79 ASN A C 1
ATOM 610 O O . ASN A 1 79 ? 16.109 5.673 -36.288 1.00 91.31 79 ASN A O 1
ATOM 614 N N . LEU A 1 80 ? 16.513 3.519 -35.765 1.00 89.94 80 LEU A N 1
ATOM 615 C CA . LEU A 1 80 ? 16.329 3.666 -34.323 1.00 89.94 80 LEU A CA 1
ATOM 616 C C . LEU A 1 80 ? 17.422 4.559 -33.716 1.00 89.94 80 LEU A C 1
ATOM 618 O O . LEU A 1 80 ? 17.087 5.533 -33.052 1.00 89.94 80 LEU A O 1
ATOM 622 N N . GLU A 1 81 ? 18.693 4.287 -34.024 1.00 89.94 81 GLU A N 1
ATOM 623 C CA . GLU A 1 81 ? 19.864 5.093 -33.634 1.00 89.94 81 GLU A CA 1
ATOM 624 C C . GLU A 1 81 ? 19.668 6.577 -33.993 1.00 89.94 81 GLU A C 1
ATOM 626 O O . GLU A 1 81 ? 19.572 7.423 -33.106 1.00 89.94 81 GLU A O 1
ATOM 631 N N . LYS A 1 82 ? 19.416 6.880 -35.276 1.00 90.31 82 LYS A N 1
ATOM 632 C CA . LYS A 1 82 ? 19.113 8.245 -35.753 1.00 90.31 82 LYS A CA 1
ATOM 633 C C . LYS A 1 82 ? 17.913 8.902 -35.064 1.00 90.31 82 LYS A C 1
ATOM 635 O O . LYS A 1 82 ? 17.858 10.125 -34.978 1.00 90.31 82 LYS A O 1
ATOM 640 N N . THR A 1 83 ? 16.931 8.115 -34.622 1.00 87.75 83 THR A N 1
ATOM 641 C CA . THR A 1 83 ? 15.745 8.627 -33.916 1.00 87.75 83 THR A CA 1
ATOM 642 C C . THR A 1 83 ? 16.048 8.929 -32.446 1.00 87.75 83 THR A C 1
ATOM 644 O O . THR A 1 83 ? 15.476 9.868 -31.899 1.00 87.75 83 THR A O 1
ATOM 647 N N . TYR A 1 84 ? 16.950 8.172 -31.814 1.00 86.19 84 TYR A N 1
ATOM 648 C CA . TYR A 1 84 ? 17.440 8.436 -30.457 1.00 86.19 84 TYR A CA 1
ATOM 649 C C . TYR A 1 84 ? 18.409 9.627 -30.408 1.00 86.19 84 TYR A C 1
ATOM 651 O O . TYR A 1 84 ? 18.338 10.421 -29.469 1.00 86.19 84 TYR A O 1
ATOM 659 N N . ASP A 1 85 ? 19.244 9.796 -31.437 1.00 86.12 85 ASP A N 1
ATOM 660 C CA . ASP A 1 85 ? 20.134 10.955 -31.588 1.00 86.12 85 ASP A CA 1
ATOM 661 C C . ASP A 1 85 ? 19.371 12.264 -31.888 1.00 86.12 85 ASP A C 1
ATOM 663 O O . ASP A 1 85 ? 19.883 13.360 -31.637 1.00 86.12 85 ASP A O 1
ATOM 667 N N . ASP A 1 86 ? 18.125 12.190 -32.384 1.00 87.12 86 ASP A N 1
ATOM 668 C CA . ASP A 1 86 ? 17.250 13.355 -32.584 1.00 87.12 86 ASP A CA 1
ATOM 669 C C . ASP A 1 86 ? 16.666 13.880 -31.256 1.00 87.12 86 ASP A C 1
ATOM 671 O O . ASP A 1 86 ? 15.467 13.796 -30.959 1.00 87.12 86 ASP A O 1
ATOM 675 N N . LEU A 1 87 ? 17.530 14.522 -30.465 1.00 78.94 87 LEU A N 1
ATOM 676 C CA . LEU A 1 87 ? 17.192 15.175 -29.193 1.00 78.94 87 LEU A CA 1
ATOM 677 C C . LEU A 1 87 ? 16.185 16.342 -29.321 1.00 78.94 87 LEU A C 1
ATOM 679 O O . LEU A 1 87 ? 15.833 16.964 -28.321 1.00 78.94 87 LEU A O 1
ATOM 683 N N . ARG A 1 88 ? 15.649 16.646 -30.513 1.00 80.25 88 ARG A N 1
ATOM 684 C CA . ARG A 1 88 ? 14.543 17.615 -30.667 1.00 80.25 88 ARG A CA 1
ATOM 685 C C . ARG A 1 88 ? 13.268 17.158 -29.956 1.00 80.25 88 ARG A C 1
ATOM 687 O O . ARG A 1 88 ? 12.451 17.996 -29.581 1.00 80.25 88 ARG A O 1
ATOM 694 N N . LYS A 1 89 ? 13.088 15.843 -29.787 1.00 78.56 89 LYS A N 1
ATOM 695 C CA . LYS A 1 89 ? 11.890 15.230 -29.183 1.00 78.56 89 LYS A CA 1
ATOM 696 C C . LYS A 1 89 ? 12.091 14.773 -27.735 1.00 78.56 89 LYS A C 1
ATOM 698 O O . LYS A 1 89 ? 11.109 14.452 -27.070 1.00 78.56 89 LYS A O 1
ATOM 703 N N . ALA A 1 90 ? 13.328 14.743 -27.236 1.00 82.19 90 ALA A N 1
ATOM 704 C CA . ALA A 1 90 ? 13.668 14.174 -25.935 1.00 82.19 90 ALA A CA 1
ATOM 705 C C . ALA A 1 90 ? 14.701 15.026 -25.187 1.00 82.19 90 ALA A C 1
ATOM 707 O O . ALA A 1 90 ? 15.637 15.560 -25.772 1.00 82.19 90 ALA A O 1
ATOM 708 N N . LYS A 1 91 ? 14.558 15.124 -23.862 1.00 84.00 91 LYS A N 1
ATOM 709 C CA . LYS A 1 91 ? 15.509 15.831 -22.994 1.00 84.00 91 LYS A CA 1
ATOM 710 C C . LYS A 1 91 ? 16.323 14.821 -22.196 1.00 84.00 91 LYS A C 1
ATOM 712 O O . LYS A 1 91 ? 15.773 14.139 -21.329 1.00 84.00 91 LYS A O 1
ATOM 717 N N . LEU A 1 92 ? 17.626 14.751 -22.461 1.00 85.25 92 LEU A N 1
ATOM 718 C CA . LEU A 1 92 ? 18.548 13.946 -21.666 1.00 85.25 92 LEU A CA 1
ATOM 719 C C . LEU A 1 92 ? 18.696 14.563 -20.267 1.00 85.25 92 LEU A C 1
ATOM 721 O O . LEU A 1 92 ? 19.072 15.725 -20.133 1.00 85.25 92 LEU A O 1
ATOM 725 N N . HIS A 1 93 ? 18.412 13.778 -19.230 1.00 86.69 93 HIS A N 1
ATOM 726 C CA . HIS A 1 93 ? 18.597 14.171 -17.834 1.00 86.69 93 HIS A CA 1
ATOM 727 C C . HIS A 1 93 ? 19.631 13.244 -17.192 1.00 86.69 93 HIS A C 1
ATOM 729 O O . HIS A 1 93 ? 19.472 12.024 -17.219 1.00 86.69 93 HIS A O 1
ATOM 735 N N . LYS A 1 94 ? 20.687 13.811 -16.599 1.00 89.69 94 LYS A N 1
ATOM 736 C CA . LYS A 1 94 ? 21.666 13.036 -15.829 1.00 89.69 94 LYS A CA 1
ATOM 737 C C . LYS A 1 94 ? 21.003 12.529 -14.544 1.00 89.69 94 LYS A C 1
ATOM 739 O O . LYS A 1 94 ? 20.532 13.331 -13.741 1.00 89.69 94 LYS A O 1
ATOM 744 N N . VAL A 1 95 ? 20.991 11.214 -14.336 1.00 90.94 95 VAL A N 1
ATOM 745 C CA . VAL A 1 95 ? 20.473 10.606 -13.102 1.00 90.94 95 VAL A CA 1
ATOM 746 C C . VAL A 1 95 ? 21.600 10.492 -12.076 1.00 90.94 95 VAL A C 1
ATOM 748 O O . VAL A 1 95 ? 22.501 9.666 -12.200 1.00 90.94 95 VAL A O 1
ATOM 751 N N . GLU A 1 96 ? 21.546 11.330 -11.044 1.00 95.00 96 GLU A N 1
ATOM 752 C CA . GLU A 1 96 ? 22.429 11.271 -9.874 1.00 95.00 96 GLU A CA 1
ATOM 753 C C . GLU A 1 96 ? 21.938 10.166 -8.919 1.00 95.00 96 GLU A C 1
ATOM 755 O O . GLU A 1 96 ? 21.013 10.377 -8.132 1.00 95.00 96 GLU A O 1
ATOM 760 N N . GLY A 1 97 ? 22.535 8.970 -8.988 1.00 94.62 97 GLY A N 1
ATOM 761 C CA . GLY A 1 97 ? 22.056 7.789 -8.251 1.00 94.62 97 GLY A CA 1
ATOM 762 C C . GLY A 1 97 ? 21.947 7.985 -6.732 1.00 94.62 97 GLY A C 1
ATOM 763 O O . GLY A 1 97 ? 20.939 7.609 -6.137 1.00 94.62 97 GLY A O 1
ATOM 764 N N . LEU A 1 98 ? 22.930 8.643 -6.104 1.00 96.25 98 LEU A N 1
ATOM 765 C CA . LEU A 1 98 ? 22.899 8.937 -4.663 1.00 96.25 98 LEU A CA 1
ATOM 766 C C . LEU A 1 98 ? 21.764 9.903 -4.291 1.00 96.25 98 LEU A C 1
ATOM 768 O O . LEU A 1 98 ? 21.076 9.683 -3.295 1.00 96.25 98 LEU A O 1
ATOM 772 N N . ALA A 1 99 ? 21.523 10.934 -5.105 1.00 95.81 99 ALA A N 1
ATOM 773 C CA . ALA A 1 99 ? 20.426 11.876 -4.884 1.00 95.81 99 ALA A CA 1
ATOM 774 C C . ALA A 1 99 ? 19.053 11.201 -5.056 1.00 95.81 99 ALA A C 1
ATOM 776 O O . ALA A 1 99 ? 18.132 11.478 -4.287 1.00 95.81 99 ALA A O 1
ATOM 777 N N . LEU A 1 100 ? 18.926 10.275 -6.015 1.00 96.75 100 LEU A N 1
ATOM 778 C CA . LEU A 1 100 ? 17.714 9.478 -6.215 1.00 96.75 100 LEU A CA 1
ATOM 779 C C . LEU A 1 100 ? 17.432 8.554 -5.020 1.00 96.75 100 LEU A C 1
ATOM 781 O O . LEU A 1 100 ? 16.308 8.542 -4.521 1.00 96.75 100 LEU A O 1
ATOM 785 N N . VAL A 1 101 ? 18.443 7.832 -4.522 1.00 97.75 101 VAL A N 1
ATOM 786 C CA . VAL A 1 101 ? 18.308 6.968 -3.333 1.00 97.75 101 VAL A CA 1
ATOM 787 C C . VAL A 1 101 ? 17.982 7.793 -2.087 1.00 97.75 101 VAL A C 1
ATOM 789 O O . VAL A 1 101 ? 17.092 7.420 -1.325 1.00 97.75 101 VAL A O 1
ATOM 792 N N . HIS A 1 102 ? 18.630 8.947 -1.899 1.00 97.69 102 HIS A N 1
ATOM 793 C CA . HIS A 1 102 ? 18.317 9.857 -0.797 1.00 97.69 102 HIS A CA 1
ATOM 794 C C . HIS A 1 102 ? 16.871 10.374 -0.874 1.00 97.69 102 HIS A C 1
ATOM 796 O O . HIS A 1 102 ? 16.165 10.377 0.135 1.00 97.69 102 HIS A O 1
ATOM 802 N N . LYS A 1 103 ? 16.398 10.760 -2.069 1.00 96.88 103 LYS A N 1
ATOM 803 C CA . LYS A 1 103 ? 15.000 11.155 -2.280 1.00 96.88 103 LYS A CA 1
ATOM 804 C C . LYS A 1 103 ? 14.043 10.005 -1.954 1.00 96.88 103 LYS A C 1
ATOM 806 O O . LYS A 1 103 ? 13.126 10.203 -1.170 1.00 96.88 103 LYS A O 1
ATOM 811 N N . MET A 1 104 ? 14.283 8.806 -2.484 1.00 96.9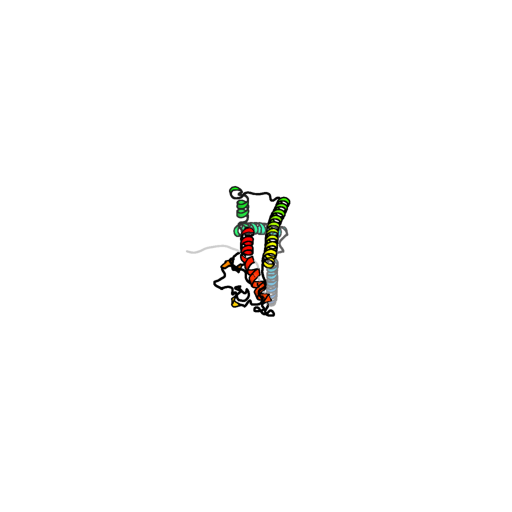4 104 MET A N 1
ATOM 812 C CA . MET A 1 104 ? 13.444 7.633 -2.217 1.00 96.94 104 MET A CA 1
ATOM 813 C C . MET A 1 104 ? 13.391 7.293 -0.719 1.00 96.94 104 MET A C 1
ATOM 815 O O . MET A 1 104 ? 12.315 7.029 -0.190 1.00 96.94 104 MET A O 1
ATOM 819 N N . SER A 1 105 ? 14.530 7.353 -0.023 1.00 97.81 105 SER A N 1
ATOM 820 C CA . SER A 1 105 ? 14.609 7.159 1.431 1.00 97.81 105 SER A CA 1
ATOM 821 C C . SER A 1 105 ? 13.762 8.187 2.191 1.00 97.81 105 SER A C 1
ATOM 823 O O . SER A 1 105 ? 12.991 7.827 3.084 1.00 97.81 105 SER A O 1
ATOM 825 N N . LYS A 1 106 ? 13.830 9.463 1.786 1.00 97.31 106 LYS A N 1
ATOM 826 C CA . LYS A 1 106 ? 12.996 10.535 2.338 1.00 97.31 106 LYS A CA 1
ATOM 827 C C . LYS A 1 106 ? 11.503 10.294 2.077 1.00 97.31 106 LYS A C 1
ATOM 829 O O . LYS A 1 106 ? 10.729 10.291 3.030 1.00 97.31 106 LYS A O 1
ATOM 834 N N . ASP A 1 107 ? 11.110 10.032 0.831 1.00 96.31 107 ASP A N 1
ATOM 835 C CA . ASP A 1 107 ? 9.710 9.810 0.435 1.00 96.31 107 ASP A CA 1
ATOM 836 C C . ASP A 1 107 ? 9.096 8.602 1.191 1.00 96.31 107 ASP A C 1
ATOM 838 O O . ASP A 1 107 ? 7.951 8.649 1.654 1.00 96.31 107 ASP A O 1
ATOM 842 N N . VAL A 1 108 ? 9.878 7.530 1.396 1.00 96.06 108 VAL A N 1
ATOM 843 C CA . VAL A 1 108 ? 9.492 6.369 2.220 1.00 96.06 108 VAL A CA 1
ATOM 844 C C . VAL A 1 108 ? 9.372 6.741 3.700 1.00 96.06 108 VAL A C 1
ATOM 846 O O . VAL A 1 108 ? 8.395 6.349 4.339 1.00 96.06 108 VAL A O 1
ATOM 849 N N . THR A 1 109 ? 10.313 7.518 4.241 1.00 96.38 109 THR A N 1
ATOM 850 C CA . THR A 1 109 ? 10.284 7.977 5.641 1.00 96.38 109 THR A CA 1
ATOM 851 C C . THR A 1 109 ? 9.033 8.812 5.920 1.00 96.38 109 THR A C 1
ATOM 853 O O . THR A 1 109 ? 8.300 8.513 6.862 1.00 96.38 109 THR A O 1
ATOM 856 N N . GLU A 1 110 ? 8.707 9.775 5.052 1.00 94.94 110 GLU A N 1
ATOM 857 C CA . GLU A 1 110 ? 7.485 10.585 5.160 1.00 94.94 110 GLU A CA 1
ATOM 858 C C . GLU A 1 110 ? 6.203 9.737 5.030 1.00 94.94 110 GLU A C 1
ATOM 860 O O . GLU A 1 110 ? 5.202 10.004 5.701 1.00 94.94 110 GLU A O 1
ATOM 865 N N . SER A 1 111 ? 6.207 8.686 4.197 1.00 92.69 111 SER A N 1
ATOM 866 C CA . SER A 1 111 ? 5.089 7.731 4.107 1.00 92.69 111 SER A CA 1
ATOM 867 C C . SER A 1 111 ? 4.903 6.934 5.403 1.00 92.69 111 SER A C 1
ATOM 869 O O . SER A 1 111 ? 3.772 6.748 5.861 1.00 92.69 111 SER A O 1
ATOM 871 N N . LEU A 1 112 ? 6.002 6.455 5.993 1.00 95.06 112 LEU A N 1
ATOM 872 C CA . LEU A 1 112 ? 5.990 5.688 7.238 1.00 95.06 112 LEU A CA 1
ATOM 873 C C . LEU A 1 112 ? 5.561 6.551 8.425 1.00 95.06 112 LEU A C 1
ATOM 875 O O . LEU A 1 112 ? 4.724 6.110 9.208 1.00 95.06 112 LEU A O 1
ATOM 879 N N . GLU A 1 113 ? 6.044 7.790 8.517 1.00 95.31 113 GLU A N 1
ATOM 880 C CA . GLU A 1 113 ? 5.639 8.737 9.558 1.00 95.31 113 GLU A CA 1
ATOM 881 C C . GLU A 1 113 ? 4.129 9.025 9.507 1.00 95.31 113 GLU A C 1
ATOM 883 O O . GLU A 1 113 ? 3.443 8.917 10.526 1.00 95.31 113 GLU A O 1
ATOM 888 N N . LYS A 1 114 ? 3.569 9.286 8.315 1.00 93.12 114 LYS A N 1
ATOM 889 C CA . LYS A 1 114 ? 2.116 9.476 8.129 1.00 93.12 114 LYS A CA 1
ATOM 890 C C . LYS A 1 114 ? 1.309 8.253 8.587 1.00 93.12 114 LYS A C 1
ATOM 892 O O . LYS A 1 114 ? 0.301 8.411 9.276 1.00 93.12 114 LYS A O 1
ATOM 897 N N . LYS A 1 115 ? 1.756 7.037 8.245 1.00 93.44 115 LYS A N 1
ATOM 898 C CA . LYS A 1 115 ? 1.113 5.774 8.666 1.00 93.44 115 LYS A CA 1
ATOM 899 C C . LYS A 1 115 ? 1.205 5.557 10.179 1.00 93.44 115 LYS A C 1
ATOM 901 O O . LYS A 1 115 ? 0.216 5.181 10.801 1.00 93.44 115 LYS A O 1
ATOM 906 N N . LEU A 1 116 ? 2.365 5.831 10.772 1.00 95.50 116 LEU A N 1
ATOM 907 C CA . LEU A 1 116 ? 2.621 5.685 12.205 1.00 95.50 116 LEU A CA 1
ATOM 908 C C . LEU A 1 116 ? 1.810 6.691 13.034 1.00 95.50 116 LEU A C 1
ATOM 910 O O . LEU A 1 116 ? 1.260 6.324 14.070 1.00 95.50 116 LEU A O 1
ATOM 914 N N . ASN A 1 117 ? 1.665 7.929 12.562 1.00 94.56 117 ASN A N 1
ATOM 915 C CA . ASN A 1 117 ? 0.831 8.937 13.217 1.00 94.56 117 ASN A CA 1
ATOM 916 C C . ASN A 1 117 ? -0.666 8.590 13.121 1.00 94.56 117 ASN A C 1
ATOM 918 O O . ASN A 1 117 ? -1.373 8.693 14.122 1.00 94.56 117 ASN A O 1
ATOM 922 N N . ALA A 1 118 ? -1.133 8.086 11.972 1.00 94.81 118 ALA A N 1
ATOM 923 C CA . ALA A 1 118 ? -2.495 7.564 11.829 1.00 94.81 118 ALA A CA 1
ATOM 924 C C . ALA A 1 118 ? -2.766 6.371 12.772 1.00 94.81 118 ALA A C 1
ATOM 926 O O . ALA A 1 118 ? -3.832 6.307 13.388 1.00 94.81 118 ALA A O 1
ATOM 927 N N . LEU A 1 119 ? -1.793 5.463 12.931 1.00 95.94 119 LEU A N 1
ATOM 928 C CA . LEU A 1 119 ? -1.876 4.335 13.863 1.00 95.94 119 LEU A CA 1
ATOM 929 C C . LEU A 1 119 ? -1.934 4.798 15.327 1.00 95.94 119 LEU A C 1
ATOM 931 O O . LEU A 1 119 ? -2.818 4.352 16.050 1.00 95.94 119 LEU A O 1
ATOM 935 N N . LYS A 1 120 ? -1.063 5.724 15.752 1.00 96.75 120 LYS A N 1
ATOM 936 C CA . LYS A 1 120 ? -1.114 6.317 17.104 1.00 96.75 120 LYS A CA 1
ATOM 937 C C . LYS A 1 120 ? -2.482 6.930 17.399 1.00 96.75 120 LYS A C 1
ATOM 939 O O . LYS A 1 120 ? -3.115 6.560 18.376 1.00 96.75 120 LYS A O 1
ATOM 944 N N . THR A 1 121 ? -2.981 7.778 16.492 1.00 95.31 121 THR A N 1
ATOM 945 C CA . THR A 1 121 ? -4.313 8.392 16.630 1.00 95.31 121 THR A CA 1
ATOM 946 C C . THR A 1 121 ? -5.421 7.342 16.742 1.00 95.31 121 THR A C 1
ATOM 948 O O . THR A 1 121 ? -6.367 7.537 17.497 1.00 95.31 121 THR A O 1
ATOM 951 N N . LEU A 1 122 ? -5.327 6.226 16.013 1.00 96.94 122 LEU A N 1
ATOM 952 C CA . LEU A 1 122 ? -6.296 5.136 16.118 1.00 96.94 122 LEU A CA 1
ATOM 953 C C . LEU A 1 122 ? -6.237 4.439 17.487 1.00 96.94 122 LEU A C 1
ATOM 955 O O . LEU A 1 122 ? -7.292 4.169 18.054 1.00 96.94 122 LEU A O 1
ATOM 959 N N . VAL A 1 123 ? -5.038 4.180 18.020 1.00 97.81 123 VAL A N 1
ATOM 960 C CA . VAL A 1 123 ? -4.847 3.588 19.358 1.00 97.81 123 VAL A CA 1
ATOM 961 C C . VAL A 1 123 ? -5.426 4.506 20.435 1.00 97.81 123 VAL A C 1
ATOM 963 O O . VAL A 1 123 ? -6.289 4.063 21.189 1.00 97.81 123 VAL A O 1
ATOM 966 N N . ASP A 1 124 ? -5.082 5.800 20.423 1.00 97.56 124 ASP A N 1
ATOM 967 C CA . ASP A 1 124 ? -5.625 6.791 21.366 1.00 97.56 124 ASP A CA 1
ATOM 968 C C . ASP A 1 124 ? -7.168 6.816 21.348 1.00 97.56 124 ASP A C 1
ATOM 970 O O . ASP A 1 124 ? -7.820 7.008 22.378 1.00 97.56 124 ASP A O 1
ATOM 974 N N . LYS A 1 125 ? -7.775 6.629 20.166 1.00 97.38 125 LYS A N 1
ATOM 975 C CA . LYS A 1 125 ? -9.235 6.591 20.000 1.00 97.38 125 LYS A CA 1
ATOM 976 C C . LYS A 1 125 ? -9.858 5.260 20.402 1.00 97.38 125 LYS A C 1
ATOM 978 O O . LYS A 1 125 ? -10.973 5.283 20.916 1.00 97.38 125 LYS A O 1
ATOM 983 N N . ALA A 1 126 ? -9.161 4.139 20.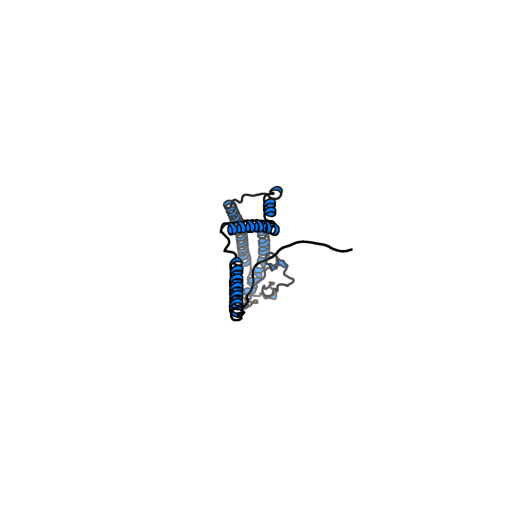233 1.00 97.69 126 ALA A N 1
ATOM 984 C CA . ALA A 1 126 ? -9.588 2.846 20.758 1.00 97.69 126 ALA A CA 1
ATOM 985 C C . ALA A 1 126 ? -9.572 2.831 22.294 1.00 97.69 126 ALA A C 1
ATOM 987 O O . ALA A 1 126 ? -10.561 2.430 22.904 1.00 97.69 126 ALA A O 1
ATOM 988 N N . GLU A 1 127 ? -8.512 3.357 22.915 1.00 97.81 127 GLU A N 1
ATOM 989 C CA . GLU A 1 127 ? -8.407 3.495 24.373 1.00 97.81 127 GLU A CA 1
ATOM 990 C C . GLU A 1 127 ? -9.494 4.415 24.948 1.00 97.81 127 GLU A C 1
ATOM 992 O O . GLU A 1 127 ? -10.119 4.081 25.954 1.00 97.81 127 GLU A O 1
ATOM 997 N N . GLN A 1 128 ? -9.778 5.545 24.290 1.00 97.12 128 GLN A N 1
ATOM 998 C CA . GLN A 1 128 ? -10.890 6.427 24.670 1.00 97.12 128 GLN A CA 1
ATOM 999 C C . GLN A 1 128 ? -12.246 5.719 24.522 1.00 97.12 128 GLN A C 1
ATOM 1001 O O . GLN A 1 128 ? -13.042 5.723 25.458 1.00 97.12 128 GLN A O 1
ATOM 1006 N N . ALA A 1 129 ? -12.490 5.053 23.388 1.00 96.88 129 ALA A N 1
ATOM 1007 C CA . ALA A 1 129 ? -13.752 4.367 23.119 1.00 96.88 129 ALA A CA 1
ATOM 1008 C C . ALA A 1 129 ? -14.057 3.250 24.130 1.00 96.88 129 ALA A C 1
ATOM 1010 O O . ALA A 1 129 ? -15.188 3.169 24.605 1.00 96.88 129 ALA A O 1
ATOM 1011 N N . VAL A 1 130 ? -13.072 2.416 24.489 1.00 95.88 130 VAL A N 1
ATOM 1012 C CA . VAL A 1 130 ? -13.276 1.340 25.474 1.00 95.88 130 VAL A CA 1
ATOM 1013 C C . VAL A 1 130 ? -13.400 1.878 26.904 1.00 95.88 130 VAL A C 1
ATOM 1015 O O . VAL A 1 130 ? -14.178 1.342 27.688 1.00 95.88 130 VAL A O 1
ATOM 1018 N N . LYS A 1 131 ? -12.695 2.967 27.244 1.00 96.75 131 LYS A N 1
ATOM 1019 C CA . LYS A 1 131 ? -12.760 3.606 28.568 1.00 96.75 131 LYS A CA 1
ATOM 1020 C C . LYS A 1 131 ? -14.103 4.290 28.835 1.00 96.75 131 LYS A C 1
ATOM 1022 O O . LYS A 1 131 ? -14.600 4.232 29.959 1.00 96.75 131 LYS A O 1
ATOM 1027 N N . ASP A 1 132 ? -14.670 4.944 27.824 1.00 95.75 132 ASP A N 1
ATOM 1028 C CA . ASP A 1 132 ? -15.958 5.639 27.931 1.00 95.75 132 ASP A CA 1
ATOM 1029 C C . ASP A 1 132 ? -17.154 4.669 27.818 1.00 95.75 132 ASP A C 1
ATOM 1031 O O . ASP A 1 132 ? -18.290 5.020 28.159 1.00 95.75 132 ASP A O 1
ATOM 1035 N N . TYR A 1 133 ? -16.915 3.438 27.354 1.00 96.62 133 TYR A N 1
ATOM 1036 C CA . TYR A 1 133 ? -17.934 2.407 27.204 1.00 96.62 133 TYR A CA 1
ATOM 1037 C C . TYR A 1 133 ? -18.347 1.791 28.549 1.00 96.62 133 TYR A C 1
ATOM 1039 O O . TYR A 1 133 ? -17.525 1.473 29.407 1.00 96.62 133 TYR A O 1
ATOM 1047 N N . LYS A 1 134 ? -19.655 1.570 28.722 1.00 96.38 134 LYS A N 1
ATOM 1048 C CA . LYS A 1 134 ? -20.221 0.879 29.887 1.00 96.38 134 LYS A CA 1
ATOM 1049 C C . LYS A 1 134 ? -20.668 -0.518 29.485 1.00 96.38 134 LYS A C 1
ATOM 1051 O O . LYS A 1 134 ? -21.485 -0.656 28.578 1.00 96.38 134 LYS A O 1
ATOM 1056 N N . TYR A 1 135 ? -20.155 -1.523 30.190 1.00 95.94 135 TYR A N 1
ATOM 1057 C CA . TYR A 1 135 ? -20.526 -2.919 29.980 1.00 95.94 135 TYR A CA 1
ATOM 1058 C C . TYR A 1 135 ? -22.028 -3.137 30.203 1.00 95.94 135 TYR A C 1
ATOM 1060 O O . TYR A 1 135 ? -22.591 -2.690 31.203 1.00 95.94 135 TYR A O 1
ATOM 1068 N N . ASP A 1 136 ? -22.658 -3.846 29.272 1.00 94.69 136 ASP A N 1
ATOM 1069 C CA . ASP A 1 136 ? -24.085 -4.144 29.255 1.00 94.69 136 ASP A CA 1
ATOM 1070 C C . ASP A 1 136 ? -24.282 -5.662 29.306 1.00 94.69 136 ASP A C 1
ATOM 1072 O O . ASP A 1 136 ? -24.099 -6.364 28.311 1.00 94.69 136 ASP A O 1
ATOM 1076 N N . SER A 1 137 ? -24.644 -6.174 30.483 1.00 94.44 137 SER A N 1
ATOM 1077 C CA . SER A 1 137 ? -24.880 -7.607 30.711 1.00 94.44 137 SER A CA 1
ATOM 1078 C C . SER A 1 137 ? -26.191 -8.119 30.098 1.00 94.44 137 SER A C 1
ATOM 1080 O O . SER A 1 137 ? -26.435 -9.321 30.113 1.00 94.44 137 SER A O 1
ATOM 1082 N N . SER A 1 138 ? -27.050 -7.220 29.605 1.00 93.75 138 SER A N 1
ATOM 1083 C CA . SER A 1 138 ? -28.369 -7.536 29.038 1.00 93.75 138 SER A CA 1
ATOM 1084 C C . SER A 1 138 ? -28.405 -7.500 27.506 1.00 93.75 138 SER A C 1
ATOM 1086 O O . SER A 1 138 ? -29.462 -7.700 26.902 1.00 93.75 138 SER A O 1
ATOM 1088 N N . LEU A 1 139 ? -27.251 -7.241 26.888 1.00 93.31 139 LEU A N 1
ATOM 1089 C CA . LEU A 1 139 ? -27.094 -7.028 25.459 1.00 93.31 139 LEU A CA 1
ATOM 1090 C C . LEU A 1 139 ? -27.388 -8.299 24.649 1.00 93.31 139 LEU A C 1
ATOM 1092 O O . LEU A 1 139 ? -26.881 -9.372 24.969 1.00 93.31 139 LEU A O 1
ATOM 1096 N N . LYS A 1 140 ? -28.174 -8.163 23.575 1.00 92.50 140 LYS A N 1
ATOM 1097 C CA . LYS A 1 140 ? -28.506 -9.245 22.634 1.00 92.50 140 LYS A CA 1
ATOM 1098 C C . LYS A 1 140 ? -28.000 -8.934 21.228 1.00 92.50 140 LYS A C 1
ATOM 1100 O O . LYS A 1 140 ? -27.748 -7.770 20.911 1.00 92.50 140 LYS A O 1
ATOM 1105 N N . LEU A 1 141 ? -27.911 -9.962 20.381 1.00 88.00 141 LEU A N 1
ATOM 1106 C CA . LEU A 1 141 ? -27.448 -9.852 18.993 1.00 88.00 141 LEU A CA 1
ATOM 1107 C C . LEU A 1 141 ? -28.195 -8.749 18.217 1.00 88.00 141 LEU A C 1
ATOM 1109 O O . LEU A 1 141 ? -27.561 -7.866 17.648 1.00 88.00 141 LEU A O 1
ATOM 1113 N N . ASP A 1 142 ? -29.529 -8.702 18.316 1.00 89.25 142 ASP A N 1
ATOM 1114 C CA . ASP A 1 142 ? -30.386 -7.690 17.665 1.00 89.25 142 ASP A CA 1
ATOM 1115 C C . ASP A 1 142 ? -30.041 -6.228 18.021 1.00 89.25 142 ASP A C 1
ATOM 1117 O O . ASP A 1 142 ? -30.411 -5.293 17.304 1.00 89.25 142 ASP A O 1
ATOM 1121 N N . ASN A 1 143 ? -29.356 -5.998 19.146 1.00 87.94 143 ASN A N 1
ATOM 1122 C CA . ASN A 1 143 ? -28.955 -4.665 19.593 1.00 87.94 143 ASN A CA 1
ATOM 1123 C C . ASN A 1 143 ? -27.621 -4.197 18.986 1.00 87.94 143 ASN A C 1
ATOM 1125 O O . ASN A 1 143 ? -27.253 -3.034 19.176 1.00 87.94 143 ASN A O 1
ATOM 1129 N N . VAL A 1 144 ? -26.893 -5.071 18.283 1.00 90.62 144 VAL A N 1
ATOM 1130 C CA . VAL A 1 144 ? -25.551 -4.806 17.755 1.00 90.62 144 VAL A CA 1
ATOM 1131 C C . VAL A 1 144 ? -25.539 -5.030 16.246 1.00 90.62 144 VAL A C 1
ATOM 1133 O O . VAL A 1 144 ? -25.651 -6.148 15.760 1.00 90.62 144 VAL A O 1
ATOM 1136 N N . LYS A 1 145 ? -25.375 -3.948 15.481 1.00 90.06 145 LYS A N 1
ATOM 1137 C CA . LYS A 1 145 ? -25.203 -4.025 14.026 1.00 90.06 145 LYS A CA 1
ATOM 1138 C C . LYS A 1 145 ? -23.719 -4.059 13.689 1.00 90.06 145 LYS A C 1
ATOM 1140 O O . LYS A 1 145 ? -23.009 -3.109 13.999 1.00 90.06 145 LYS A O 1
ATOM 1145 N N . PHE A 1 146 ? -23.289 -5.124 13.027 1.00 91.56 146 PHE A N 1
ATOM 1146 C CA . PHE A 1 146 ? -21.943 -5.299 12.490 1.00 91.56 146 PHE A CA 1
ATOM 1147 C C . PHE A 1 146 ? -22.024 -6.029 11.142 1.00 91.56 146 PHE A C 1
ATOM 1149 O O . PHE A 1 146 ? -23.062 -6.599 10.803 1.00 91.56 146 PHE A O 1
ATOM 1156 N N . CYS A 1 147 ? -20.956 -5.977 10.346 1.00 90.50 147 CYS A N 1
ATOM 1157 C CA . CYS A 1 147 ? -20.867 -6.732 9.100 1.00 90.50 147 CYS A CA 1
ATOM 1158 C C . CYS A 1 147 ? -19.825 -7.836 9.249 1.00 90.50 147 CYS A C 1
ATOM 1160 O O . CYS A 1 147 ? -18.635 -7.545 9.327 1.00 90.50 147 CYS A O 1
ATOM 1162 N N . GLU A 1 148 ? -20.246 -9.095 9.244 1.00 90.19 148 GLU A N 1
ATOM 1163 C CA . GLU A 1 148 ? -19.310 -10.219 9.197 1.00 90.19 148 GLU A CA 1
ATOM 1164 C C . GLU A 1 148 ? -18.577 -10.258 7.857 1.00 90.19 148 GLU A C 1
ATOM 1166 O O . GLU A 1 148 ? -19.191 -10.225 6.788 1.00 90.19 148 GLU A O 1
ATOM 1171 N N . ALA A 1 149 ? -17.252 -10.350 7.918 1.00 89.38 149 ALA A N 1
ATOM 1172 C CA . ALA A 1 149 ? -16.384 -10.409 6.753 1.00 89.38 149 ALA A CA 1
ATOM 1173 C C . ALA A 1 149 ? -16.553 -11.721 5.968 1.00 89.38 149 ALA A C 1
ATOM 1175 O O . ALA A 1 149 ? -16.437 -11.714 4.746 1.00 89.38 149 ALA A O 1
ATOM 1176 N N . GLU A 1 150 ? -16.868 -12.828 6.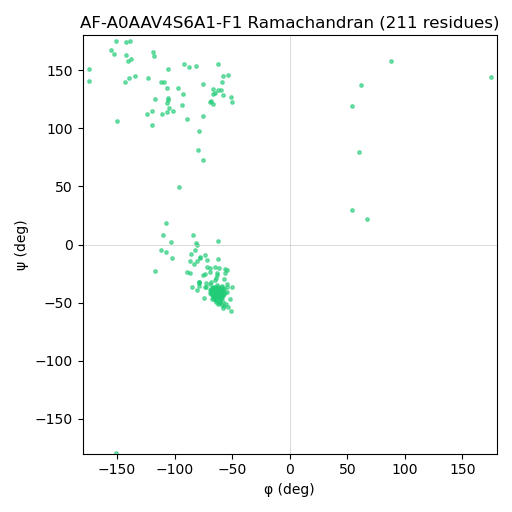647 1.00 86.00 150 GLU A N 1
ATOM 1177 C CA . GLU A 1 150 ? -17.074 -14.141 6.017 1.00 86.00 150 GLU A CA 1
ATOM 1178 C C . GLU A 1 150 ? -18.401 -14.232 5.242 1.00 86.00 150 GLU A C 1
ATOM 1180 O O . GLU A 1 150 ? -18.499 -14.974 4.267 1.00 86.00 150 GLU A O 1
ATOM 1185 N N . ARG A 1 151 ? -19.408 -13.423 5.612 1.00 84.50 151 ARG A N 1
ATOM 1186 C CA . ARG A 1 151 ? -20.706 -13.333 4.911 1.00 84.50 151 ARG A CA 1
ATOM 1187 C C . ARG A 1 151 ? -20.679 -12.372 3.703 1.00 84.50 151 ARG A C 1
ATOM 1189 O O . ARG A 1 151 ? -21.733 -12.073 3.141 1.00 84.50 151 ARG A O 1
ATOM 1196 N N . LEU A 1 152 ? -19.506 -11.864 3.303 1.00 84.44 152 LEU A N 1
ATOM 1197 C CA . LEU A 1 152 ? -19.323 -10.981 2.142 1.00 84.44 152 LEU A CA 1
ATOM 1198 C C . LEU A 1 152 ? -18.774 -11.746 0.930 1.00 84.44 152 LEU A C 1
ATOM 1200 O O . LEU A 1 152 ? -17.624 -12.181 0.911 1.00 84.44 152 LEU A O 1
ATOM 1204 N N . TYR A 1 153 ? -19.576 -11.835 -0.131 1.00 82.25 153 TYR A N 1
ATOM 1205 C CA . TYR A 1 153 ? -19.154 -12.394 -1.419 1.00 82.25 153 TYR A CA 1
ATOM 1206 C C . TYR A 1 153 ? -18.620 -11.302 -2.360 1.00 82.25 153 TYR A C 1
ATOM 1208 O O . TYR A 1 153 ? -19.025 -10.146 -2.276 1.00 82.25 153 TYR A O 1
ATOM 1216 N N . ASN A 1 154 ? -17.765 -11.667 -3.323 1.00 75.12 154 ASN A N 1
ATOM 1217 C CA . ASN A 1 154 ? -17.125 -10.710 -4.247 1.00 75.12 154 ASN A CA 1
ATOM 1218 C C . ASN A 1 154 ? -18.099 -9.825 -5.056 1.00 75.12 154 ASN A C 1
ATOM 1220 O O . ASN A 1 154 ? -17.704 -8.742 -5.480 1.00 75.12 154 ASN A O 1
ATOM 1224 N N . ASN A 1 155 ? -19.344 -10.275 -5.258 1.00 79.06 155 ASN A N 1
ATOM 1225 C CA . ASN A 1 155 ? -20.394 -9.564 -6.001 1.00 79.06 155 ASN A CA 1
ATOM 1226 C C . ASN A 1 155 ? -21.500 -9.001 -5.081 1.00 79.06 155 ASN A C 1
ATOM 1228 O O . ASN A 1 155 ? -22.614 -8.751 -5.539 1.00 79.06 155 ASN A O 1
ATOM 1232 N N . ASP A 1 156 ? -21.239 -8.860 -3.779 1.00 87.94 156 ASP A N 1
ATOM 1233 C CA . ASP A 1 156 ? -22.193 -8.271 -2.838 1.00 87.94 156 ASP A CA 1
ATOM 1234 C C . ASP A 1 156 ? -22.442 -6.790 -3.174 1.00 87.94 156 ASP A C 1
ATOM 1236 O O . ASP A 1 156 ? -21.503 -6.008 -3.321 1.00 87.94 156 ASP A O 1
ATOM 1240 N N . ALA A 1 157 ? -23.714 -6.388 -3.265 1.00 88.25 157 ALA A N 1
ATOM 1241 C CA . ALA A 1 157 ? -24.121 -5.027 -3.627 1.00 88.25 157 ALA A CA 1
ATOM 1242 C C . ALA A 1 157 ? -23.648 -3.940 -2.635 1.00 88.25 157 ALA A C 1
ATOM 1244 O O . ALA A 1 157 ? -23.739 -2.750 -2.932 1.00 88.25 157 ALA A O 1
ATOM 1245 N N . ARG A 1 158 ? -23.154 -4.334 -1.455 1.00 89.19 158 ARG A N 1
ATOM 1246 C CA . ARG A 1 158 ? -22.555 -3.451 -0.445 1.00 89.19 158 ARG A CA 1
ATOM 1247 C C . ARG A 1 158 ? -21.079 -3.120 -0.713 1.00 89.19 158 ARG A C 1
ATOM 1249 O O . ARG A 1 158 ? -20.497 -2.344 0.052 1.00 89.19 158 ARG A O 1
ATOM 1256 N N . LEU A 1 159 ? -20.467 -3.721 -1.735 1.00 92.44 159 LEU A N 1
ATOM 1257 C CA . LEU A 1 159 ? -19.051 -3.578 -2.069 1.00 92.44 159 LEU A CA 1
ATOM 1258 C C . LEU A 1 159 ? -18.850 -2.825 -3.389 1.00 92.44 159 LEU A C 1
ATOM 1260 O O . LEU A 1 159 ? -19.526 -3.071 -4.384 1.00 92.44 159 LEU A O 1
ATOM 1264 N N . GLU A 1 160 ? -17.848 -1.952 -3.411 1.00 93.44 160 GLU A N 1
ATOM 1265 C CA . GLU A 1 160 ? -17.363 -1.261 -4.604 1.00 93.44 160 GLU A CA 1
ATOM 1266 C C . GLU A 1 160 ? -16.012 -1.861 -5.021 1.00 93.44 160 GLU A C 1
ATOM 1268 O O . GLU A 1 160 ? -15.142 -2.093 -4.176 1.00 93.44 160 GLU A O 1
ATOM 1273 N N . TYR A 1 161 ? -15.805 -2.133 -6.314 1.00 92.75 161 TYR A N 1
ATOM 1274 C CA . TYR A 1 161 ? -14.517 -2.644 -6.789 1.00 92.75 161 TYR A CA 1
ATOM 1275 C C . TYR A 1 161 ? -13.420 -1.582 -6.628 1.00 92.75 161 TYR A C 1
ATOM 1277 O O . TYR A 1 161 ? -13.482 -0.505 -7.219 1.00 92.75 161 TYR A O 1
ATOM 1285 N N . SER A 1 162 ? -12.378 -1.904 -5.859 1.00 92.00 162 SER A N 1
ATOM 1286 C CA . SER A 1 162 ? -11.241 -1.015 -5.641 1.00 92.00 162 SER A CA 1
ATOM 1287 C C . SER A 1 162 ? -10.017 -1.455 -6.426 1.00 92.00 162 SER A C 1
ATOM 1289 O O . SER A 1 162 ? -9.404 -2.484 -6.134 1.00 92.00 162 SER A O 1
ATOM 1291 N N . GLU A 1 163 ? -9.575 -0.605 -7.349 1.00 92.94 163 GLU A N 1
ATOM 1292 C CA . GLU A 1 163 ? -8.375 -0.842 -8.155 1.00 92.94 163 GLU A CA 1
ATOM 1293 C C . GLU A 1 163 ? -7.077 -0.865 -7.320 1.00 92.94 163 GLU A C 1
ATOM 1295 O O . GLU A 1 163 ? -6.082 -1.466 -7.731 1.00 92.94 163 GLU A O 1
ATOM 1300 N N . LYS A 1 164 ? -7.099 -0.290 -6.107 1.00 89.88 164 LYS A N 1
ATOM 1301 C CA . LYS A 1 164 ? -6.006 -0.373 -5.122 1.00 89.88 164 LYS A CA 1
ATOM 1302 C C . LYS A 1 164 ? -5.894 -1.757 -4.478 1.00 89.88 164 LYS A C 1
ATOM 1304 O O . LYS A 1 164 ? -4.788 -2.203 -4.189 1.00 89.88 164 LYS A O 1
ATOM 1309 N N . PHE A 1 165 ? -7.025 -2.421 -4.236 1.00 91.25 165 PHE A N 1
ATOM 1310 C CA . PHE A 1 165 ? -7.087 -3.700 -3.516 1.00 91.25 165 PHE A CA 1
ATOM 1311 C C . PHE A 1 165 ? -7.399 -4.907 -4.417 1.00 91.25 165 PHE A C 1
ATOM 1313 O O . PHE A 1 165 ? -7.354 -6.035 -3.933 1.00 91.25 165 PHE A O 1
ATOM 1320 N N . LYS A 1 166 ? -7.707 -4.678 -5.703 1.00 92.94 166 LYS A N 1
ATOM 1321 C CA . LYS A 1 166 ? -8.111 -5.684 -6.707 1.00 92.94 166 LYS A CA 1
ATOM 1322 C C . LYS A 1 166 ? -9.310 -6.546 -6.281 1.00 92.94 166 LYS A C 1
ATOM 1324 O O . LYS A 1 166 ? -9.419 -7.704 -6.672 1.00 92.94 166 LYS A O 1
ATOM 1329 N N . LYS A 1 167 ? -10.208 -5.988 -5.463 1.00 91.81 167 LYS A N 1
ATOM 1330 C CA . LYS A 1 167 ? -11.408 -6.662 -4.943 1.00 91.81 167 LYS A CA 1
ATOM 1331 C C . LYS A 1 167 ? -12.502 -5.666 -4.564 1.00 91.81 167 LYS A C 1
ATOM 1333 O O . LYS A 1 167 ? -12.231 -4.469 -4.446 1.00 91.81 167 LYS A O 1
ATOM 1338 N N . GLY A 1 168 ? -13.711 -6.175 -4.334 1.00 91.56 168 GLY A N 1
ATOM 1339 C CA . GLY A 1 168 ? -14.791 -5.422 -3.696 1.00 91.56 168 GLY A CA 1
ATOM 1340 C C . GLY A 1 168 ? -14.422 -5.023 -2.263 1.00 91.56 168 GLY A C 1
ATOM 1341 O O . GLY A 1 168 ? -13.922 -5.847 -1.494 1.00 91.56 168 GLY A O 1
ATOM 1342 N N . VAL A 1 169 ? -14.643 -3.759 -1.906 1.00 92.62 169 VAL A N 1
ATOM 1343 C CA . VAL A 1 169 ? -14.421 -3.211 -0.558 1.00 92.62 169 VAL A CA 1
ATOM 1344 C C . VAL A 1 169 ? -15.570 -2.289 -0.157 1.00 92.62 169 VAL A C 1
ATOM 1346 O O . VAL A 1 169 ? -16.288 -1.772 -1.010 1.00 92.62 169 VAL A O 1
ATOM 1349 N N . ASN A 1 170 ? -15.727 -2.049 1.143 1.00 92.81 170 ASN A N 1
ATOM 1350 C CA . ASN A 1 170 ? -16.617 -1.018 1.662 1.00 92.81 170 ASN A CA 1
ATOM 1351 C C . ASN A 1 170 ? -15.787 0.141 2.249 1.00 92.81 170 ASN A C 1
ATOM 1353 O O . ASN A 1 170 ? -14.765 -0.093 2.893 1.00 92.81 170 ASN A O 1
ATOM 1357 N N . TYR A 1 171 ? -16.218 1.386 2.019 1.00 91.75 171 TYR A N 1
ATOM 1358 C CA . TYR A 1 171 ? -15.554 2.606 2.512 1.00 91.75 171 TYR A CA 1
ATOM 1359 C C . TYR A 1 171 ? -16.349 3.341 3.610 1.00 91.75 171 TYR A C 1
ATOM 1361 O O . TYR A 1 171 ? -16.008 4.467 3.972 1.00 91.75 171 TYR A O 1
ATOM 1369 N N . THR A 1 172 ? -17.428 2.734 4.111 1.00 92.38 172 THR A N 1
ATOM 1370 C CA . THR A 1 172 ? -18.398 3.345 5.040 1.00 92.38 172 THR A CA 1
ATOM 1371 C C . THR A 1 172 ? -18.479 2.664 6.405 1.00 92.38 172 THR A C 1
ATOM 1373 O O . THR A 1 172 ? -18.884 3.318 7.361 1.00 92.38 172 THR A O 1
ATOM 1376 N N . TYR A 1 173 ? -18.084 1.394 6.505 1.00 92.38 173 TYR A N 1
ATOM 1377 C CA . TYR A 1 173 ? -18.007 0.629 7.750 1.00 92.38 173 TYR A CA 1
ATOM 1378 C C . TYR A 1 173 ? -16.944 -0.477 7.652 1.00 92.38 173 TYR A C 1
ATOM 1380 O O . TYR A 1 173 ? -16.491 -0.814 6.553 1.00 92.38 173 TYR A O 1
ATOM 1388 N N . SER A 1 174 ? -16.534 -1.040 8.790 1.00 93.75 174 SER A N 1
ATOM 1389 C CA . SER A 1 174 ? -15.573 -2.148 8.846 1.00 93.75 174 SER A CA 1
ATOM 1390 C C . SER A 1 174 ? -16.232 -3.532 8.744 1.00 93.75 174 SER A C 1
ATOM 1392 O O . SER A 1 174 ? -17.395 -3.738 9.093 1.00 93.75 174 SER A O 1
ATOM 1394 N N . GLY A 1 175 ? -15.468 -4.498 8.226 1.00 93.75 175 GLY A N 1
ATOM 1395 C CA . GLY A 1 175 ? -15.817 -5.917 8.268 1.00 93.75 175 GLY A CA 1
ATOM 1396 C C . GLY A 1 175 ? -15.195 -6.578 9.497 1.00 93.75 175 GLY A C 1
ATOM 1397 O O . GLY A 1 175 ? -13.994 -6.441 9.727 1.00 93.75 175 GLY A O 1
ATOM 1398 N N . VAL A 1 176 ? -16.002 -7.304 10.261 1.00 94.69 176 VAL A N 1
ATOM 1399 C CA . VAL A 1 176 ? -15.614 -8.023 11.479 1.00 94.69 176 VAL A CA 1
ATOM 1400 C C . VAL A 1 176 ? -15.341 -9.488 11.145 1.00 94.69 176 VAL A C 1
ATOM 1402 O O . VAL A 1 176 ? -16.136 -10.126 10.461 1.00 94.69 176 VAL A O 1
ATOM 1405 N N . HIS A 1 177 ? -14.247 -10.042 11.658 1.00 93.69 177 HIS A N 1
ATOM 1406 C CA . HIS A 1 177 ? -13.953 -11.473 11.584 1.00 93.69 177 HIS A CA 1
ATOM 1407 C C . HIS A 1 177 ? -14.150 -12.104 12.966 1.00 93.69 177 HIS A C 1
ATOM 1409 O O . HIS A 1 177 ? -13.477 -11.707 13.917 1.00 93.69 177 HIS A O 1
ATOM 1415 N N . ILE A 1 178 ? -15.028 -13.102 13.070 1.00 90.94 178 ILE A N 1
ATOM 1416 C CA . ILE A 1 178 ? -15.242 -13.903 14.284 1.00 90.94 178 ILE A CA 1
ATOM 1417 C C . ILE A 1 178 ? -14.912 -15.356 13.913 1.00 90.94 178 ILE A C 1
ATOM 1419 O O . ILE A 1 178 ? -15.583 -15.895 13.040 1.00 90.94 178 ILE A O 1
ATOM 1423 N N . PRO A 1 179 ? -13.862 -15.975 14.486 1.00 90.62 179 PRO A N 1
ATOM 1424 C CA . PRO A 1 179 ? -13.551 -17.384 14.245 1.00 90.62 179 PRO A CA 1
ATOM 1425 C C . PRO A 1 179 ? -14.714 -18.304 14.625 1.00 90.62 179 PRO A C 1
ATOM 1427 O O . PRO A 1 179 ? -15.397 -18.055 15.619 1.00 90.62 179 PRO A O 1
ATOM 1430 N N . VAL A 1 180 ? -14.895 -19.394 13.877 1.00 87.31 180 VAL A N 1
ATOM 1431 C CA . VAL A 1 180 ? -16.014 -20.342 14.040 1.00 87.31 180 VAL A CA 1
ATOM 1432 C C . VAL A 1 180 ? -16.056 -21.036 15.408 1.00 87.31 180 VAL A C 1
ATOM 1434 O O . VAL A 1 180 ? -17.101 -21.538 15.815 1.00 87.31 180 VAL A O 1
ATOM 1437 N N . GLU A 1 181 ? -14.939 -21.060 16.136 1.00 90.31 181 GLU A N 1
ATOM 1438 C CA . GLU A 1 181 ? -14.839 -21.589 17.498 1.00 90.31 181 GLU A CA 1
ATOM 1439 C C . GLU A 1 181 ? -15.396 -20.630 18.570 1.00 90.31 181 GLU A C 1
ATOM 1441 O O . GLU A 1 181 ? -15.543 -21.025 19.729 1.00 90.31 181 GLU A O 1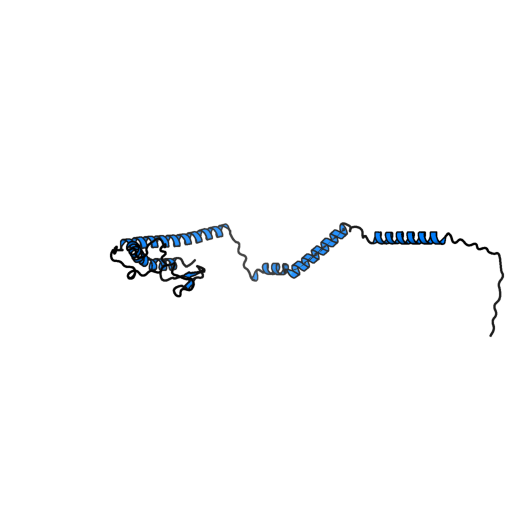
ATOM 1446 N N . ILE A 1 182 ? -15.692 -19.373 18.216 1.00 88.12 182 ILE A N 1
ATOM 1447 C CA . ILE A 1 182 ? -16.185 -18.337 19.130 1.00 88.12 182 ILE A CA 1
ATOM 1448 C C . ILE A 1 182 ? -17.679 -18.102 18.896 1.00 88.12 182 ILE A C 1
ATOM 1450 O O . ILE A 1 182 ? -18.118 -17.786 17.795 1.00 88.12 182 ILE A O 1
ATOM 1454 N N . PHE A 1 183 ? -18.472 -18.196 19.964 1.00 84.31 183 PHE A N 1
ATOM 1455 C CA . PHE A 1 183 ? -19.910 -17.949 19.894 1.00 84.31 183 PHE A CA 1
ATOM 1456 C C . PHE A 1 183 ? -20.220 -16.445 19.791 1.00 84.31 183 PHE A C 1
ATOM 1458 O O . PHE A 1 183 ? -20.031 -15.699 20.756 1.00 84.31 183 PHE A O 1
ATOM 1465 N N . GLU A 1 184 ? -20.709 -16.004 18.626 1.00 82.31 184 GLU A N 1
ATOM 1466 C CA . GLU A 1 184 ? -20.928 -14.583 18.306 1.00 82.31 184 GLU A CA 1
ATOM 1467 C C . GLU A 1 184 ? -21.978 -13.885 19.188 1.00 82.31 184 GLU A C 1
ATOM 1469 O O . GLU A 1 184 ? -21.846 -12.694 19.472 1.00 82.31 184 GLU A O 1
ATOM 1474 N N . GLU A 1 185 ? -22.969 -14.620 19.707 1.00 87.19 185 GLU A N 1
ATOM 1475 C CA . GLU A 1 185 ? -23.986 -14.071 20.621 1.00 87.19 185 GLU A CA 1
ATOM 1476 C C . GLU A 1 185 ? -23.508 -13.963 22.082 1.00 87.19 185 GLU A C 1
ATOM 1478 O O . GLU A 1 185 ? -24.271 -13.544 22.956 1.00 87.19 185 GLU A O 1
ATOM 1483 N N . SER A 1 186 ? -22.256 -14.333 22.383 1.00 92.75 186 SER A N 1
ATOM 1484 C CA . SER A 1 186 ? -21.681 -14.131 23.715 1.00 92.75 186 SER A CA 1
ATOM 1485 C C . SER A 1 186 ? -21.726 -12.650 24.093 1.00 92.75 186 SER A C 1
ATOM 1487 O O . SER A 1 186 ? -21.230 -11.793 23.362 1.00 92.75 186 SER A O 1
ATOM 1489 N N . VAL A 1 187 ? -22.265 -12.342 25.276 1.00 93.62 187 VAL A N 1
ATOM 1490 C CA . VAL A 1 187 ? -22.406 -10.965 25.777 1.00 93.62 187 VAL A CA 1
ATOM 1491 C C . VAL A 1 187 ? -21.062 -10.224 25.782 1.00 93.62 187 VAL A C 1
ATOM 1493 O O . VAL A 1 187 ? -21.019 -9.029 25.503 1.00 93.62 187 VAL A O 1
ATOM 1496 N N . GLU A 1 188 ? -19.950 -10.918 26.033 1.00 93.12 188 GLU A N 1
ATOM 1497 C CA . GLU A 1 188 ? -18.602 -10.344 25.959 1.00 93.12 188 GLU A CA 1
ATOM 1498 C C . GLU A 1 188 ? -18.225 -9.906 24.532 1.00 93.12 188 GLU A C 1
ATOM 1500 O O . GLU A 1 188 ? -17.781 -8.771 24.334 1.00 93.12 188 GLU A O 1
ATOM 1505 N N . ILE A 1 189 ? -18.501 -10.750 23.532 1.00 94.44 189 ILE A N 1
ATOM 1506 C CA . ILE A 1 189 ? -18.286 -10.444 22.111 1.00 94.44 189 ILE A CA 1
ATOM 1507 C C . ILE A 1 189 ? -19.202 -9.297 21.671 1.00 94.44 189 ILE A C 1
ATOM 1509 O O . ILE A 1 189 ? -18.717 -8.311 21.120 1.00 94.44 189 ILE A O 1
ATOM 1513 N N . LEU A 1 190 ? -20.497 -9.352 21.999 1.00 95.25 190 LEU A N 1
ATOM 1514 C CA . LEU A 1 190 ? -21.466 -8.300 21.674 1.00 95.25 190 LEU A CA 1
ATOM 1515 C C . LEU A 1 190 ? -21.070 -6.932 22.254 1.00 95.25 190 LEU A C 1
ATOM 1517 O O . LEU A 1 190 ? -21.195 -5.912 21.573 1.00 95.25 190 LEU A O 1
ATOM 1521 N N . ASN A 1 191 ? -20.554 -6.894 23.488 1.00 95.44 191 ASN A N 1
ATOM 1522 C CA . ASN A 1 191 ? -20.019 -5.665 24.078 1.00 95.44 191 ASN A CA 1
ATOM 1523 C C . ASN A 1 191 ? -18.784 -5.171 23.303 1.00 95.44 191 ASN A C 1
ATOM 1525 O O . ASN A 1 191 ? -18.705 -3.981 22.991 1.00 95.44 191 ASN A O 1
ATOM 1529 N N . GLY A 1 192 ? -17.869 -6.077 22.939 1.00 95.00 192 GLY A N 1
ATOM 1530 C CA . GLY A 1 192 ? -16.714 -5.800 22.079 1.00 95.00 192 GLY A CA 1
ATOM 1531 C C . GLY A 1 192 ? -17.097 -5.146 20.748 1.00 95.00 192 GLY A C 1
ATOM 1532 O O . GLY A 1 192 ? -16.628 -4.054 20.421 1.00 95.00 192 GLY A O 1
ATOM 1533 N N . LEU A 1 193 ? -18.009 -5.777 20.008 1.00 95.38 193 LEU A N 1
ATOM 1534 C CA . LEU A 1 193 ? -18.549 -5.291 18.735 1.00 95.38 193 LEU A CA 1
ATOM 1535 C C . LEU A 1 193 ? -19.215 -3.910 18.874 1.00 95.38 193 LEU A C 1
ATOM 1537 O O . LEU A 1 193 ? -19.008 -3.020 18.047 1.00 95.38 193 LEU A O 1
ATOM 1541 N N . LYS A 1 194 ? -19.977 -3.692 19.952 1.00 95.12 194 LYS A N 1
ATOM 1542 C CA . LYS A 1 194 ? -20.712 -2.441 20.186 1.00 95.12 194 LYS A CA 1
ATOM 1543 C C . LYS A 1 194 ? -19.797 -1.237 20.428 1.00 95.12 194 LYS A C 1
ATOM 1545 O O . LYS A 1 194 ? -20.099 -0.160 19.910 1.00 95.12 194 LYS A O 1
ATOM 1550 N N . TRP A 1 195 ? -18.690 -1.385 21.167 1.00 95.50 195 TRP A N 1
ATOM 1551 C CA . TRP A 1 195 ? -17.746 -0.273 21.366 1.00 95.50 195 TRP A CA 1
ATOM 1552 C C . TRP A 1 195 ? -16.799 -0.088 20.172 1.00 95.50 195 TRP A C 1
ATOM 1554 O O . TRP A 1 195 ? -16.559 1.050 19.759 1.00 95.50 195 TRP A O 1
ATOM 1564 N N . THR A 1 196 ? -16.324 -1.178 19.556 1.00 96.25 196 THR A N 1
ATOM 1565 C CA . THR A 1 196 ? -15.424 -1.116 18.383 1.00 96.25 196 THR A CA 1
ATOM 1566 C C . THR A 1 196 ? -16.079 -0.499 17.147 1.00 96.25 196 THR A C 1
ATOM 1568 O O . THR A 1 196 ? -15.405 0.222 16.416 1.00 96.25 196 THR A O 1
ATOM 1571 N N . ASN A 1 197 ? -17.396 -0.644 16.967 1.00 94.50 197 ASN A N 1
ATOM 1572 C CA . ASN A 1 197 ? -18.164 0.039 15.916 1.00 94.50 197 ASN A CA 1
ATOM 1573 C C . ASN A 1 197 ? -17.994 1.581 15.929 1.00 94.50 197 ASN A C 1
ATOM 1575 O O . ASN A 1 197 ? -18.165 2.254 14.914 1.00 94.50 197 ASN A O 1
ATOM 1579 N N . THR A 1 198 ? -17.598 2.182 17.060 1.00 94.62 198 THR A N 1
ATOM 1580 C CA . THR A 1 198 ? -17.309 3.629 17.125 1.00 94.62 198 THR A CA 1
ATOM 1581 C C . THR A 1 198 ? -16.015 4.046 16.409 1.00 94.62 198 THR A C 1
ATOM 1583 O O . THR A 1 198 ? -15.818 5.244 16.175 1.00 94.62 198 THR A O 1
ATOM 1586 N 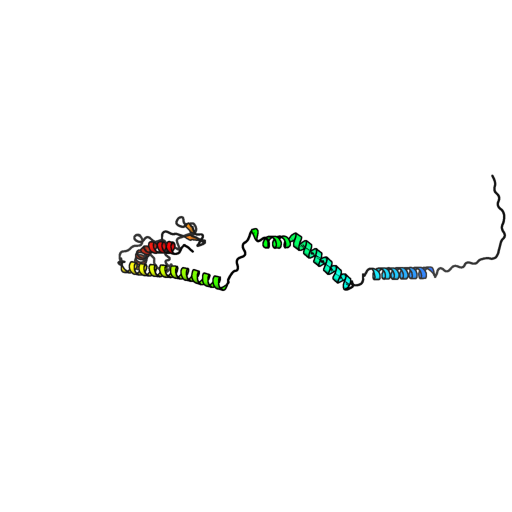N . LEU A 1 199 ? -15.152 3.088 16.043 1.00 96.50 199 LEU A N 1
ATOM 1587 C CA . LEU A 1 199 ? -13.858 3.311 15.390 1.00 96.50 199 LEU A CA 1
ATOM 1588 C C . LEU A 1 199 ? -13.963 3.490 13.870 1.00 96.50 199 LEU A C 1
ATOM 1590 O O . LEU A 1 199 ? -13.051 4.063 13.277 1.00 96.50 199 LEU A O 1
ATOM 1594 N N . ASP A 1 200 ? -15.080 3.107 13.245 1.00 95.75 200 ASP A N 1
ATOM 1595 C CA . ASP A 1 200 ? -15.283 3.207 11.790 1.00 95.75 200 ASP A CA 1
ATOM 1596 C C . ASP A 1 200 ? -15.063 4.622 11.250 1.00 95.75 200 ASP A C 1
ATOM 1598 O O . ASP A 1 200 ? -14.361 4.818 10.255 1.00 95.75 200 ASP A O 1
ATOM 1602 N N . LYS A 1 201 ? -15.538 5.642 11.974 1.00 95.12 201 LYS A N 1
ATOM 1603 C CA . LYS A 1 201 ? -15.268 7.052 11.644 1.00 95.12 201 LYS A CA 1
ATOM 1604 C C . LYS A 1 201 ? -13.763 7.362 11.585 1.00 95.12 201 LYS A C 1
ATOM 1606 O O . LYS A 1 201 ? -13.316 8.075 10.691 1.00 95.12 201 LYS A O 1
ATOM 1611 N N . HIS A 1 202 ? -12.966 6.778 12.482 1.00 95.81 202 HIS A N 1
ATOM 1612 C CA . HIS A 1 202 ? -11.520 6.982 12.549 1.00 95.81 202 HIS A CA 1
ATOM 1613 C C . HIS A 1 202 ? -10.766 6.165 11.494 1.00 95.81 202 HIS A C 1
ATOM 1615 O O . HIS A 1 202 ? -9.793 6.673 10.934 1.00 95.81 202 HIS A O 1
ATOM 1621 N N . PHE A 1 203 ? -11.244 4.968 11.131 1.00 95.44 203 PHE A N 1
ATOM 1622 C CA . PHE A 1 203 ? -10.745 4.244 9.956 1.00 95.44 203 PHE A CA 1
ATOM 1623 C C . PHE A 1 203 ? -10.958 5.058 8.668 1.00 95.44 203 PHE A C 1
ATOM 1625 O O . PHE A 1 203 ? -10.019 5.225 7.888 1.00 95.44 203 PHE A O 1
ATOM 1632 N N . ILE A 1 204 ? -12.147 5.645 8.480 1.00 94.19 204 ILE A N 1
ATOM 1633 C CA . ILE A 1 204 ? -12.480 6.493 7.321 1.00 94.19 204 ILE A CA 1
ATOM 1634 C C . ILE A 1 204 ? -11.618 7.763 7.284 1.00 94.19 204 ILE A C 1
ATOM 1636 O O . ILE A 1 204 ? -11.101 8.139 6.228 1.00 94.19 204 ILE A O 1
ATOM 1640 N N . GLU A 1 205 ? -11.436 8.441 8.420 1.00 93.12 205 GLU A N 1
ATOM 1641 C CA . GLU A 1 205 ? -10.544 9.601 8.505 1.00 93.12 205 GLU A CA 1
ATOM 1642 C C . GLU A 1 205 ? -9.085 9.237 8.182 1.00 93.12 205 GLU A C 1
ATOM 1644 O O . GLU A 1 205 ? -8.421 9.949 7.425 1.00 93.12 205 GLU A O 1
ATOM 1649 N N . ASN A 1 206 ? -8.579 8.127 8.726 1.00 93.19 206 ASN A N 1
ATOM 1650 C CA . ASN A 1 206 ? -7.214 7.671 8.479 1.00 93.19 206 ASN A CA 1
ATOM 1651 C C . ASN A 1 206 ? -7.003 7.251 7.022 1.00 93.19 206 ASN A C 1
ATOM 1653 O O . ASN A 1 206 ? -5.956 7.568 6.452 1.00 93.19 206 ASN A O 1
ATOM 1657 N N . ALA A 1 207 ? -8.002 6.629 6.388 1.00 90.25 207 ALA A N 1
ATOM 1658 C CA . ALA A 1 207 ? -7.986 6.368 4.954 1.00 90.25 207 ALA A CA 1
ATOM 1659 C C . ALA A 1 207 ? -7.809 7.680 4.170 1.00 90.25 207 ALA A C 1
ATOM 1661 O O . ALA A 1 207 ? -6.843 7.803 3.423 1.00 90.25 207 ALA A O 1
ATOM 1662 N N . LYS A 1 208 ? -8.642 8.701 4.428 1.00 88.19 208 LYS A N 1
ATOM 1663 C CA . LYS A 1 208 ? -8.554 10.023 3.769 1.00 88.19 208 LYS A CA 1
ATOM 1664 C C . LYS A 1 208 ? -7.204 10.726 3.977 1.00 88.19 208 LYS A C 1
ATOM 1666 O O . LYS A 1 208 ? -6.723 11.395 3.067 1.00 88.19 208 LYS A O 1
ATOM 1671 N N . ARG A 1 209 ? -6.579 10.578 5.154 1.00 84.75 209 ARG A N 1
ATOM 1672 C CA . ARG A 1 209 ? -5.256 11.161 5.470 1.00 84.75 209 ARG A CA 1
ATOM 1673 C C . ARG A 1 209 ? -4.085 10.427 4.807 1.00 84.75 209 ARG A C 1
ATOM 1675 O O . ARG A 1 209 ? -3.036 11.030 4.602 1.00 84.75 209 ARG A O 1
ATOM 1682 N N . THR A 1 210 ? -4.234 9.137 4.499 1.00 80.19 210 THR A N 1
ATOM 1683 C CA . THR A 1 210 ? -3.140 8.271 4.009 1.00 80.19 210 THR A CA 1
ATOM 1684 C C . THR A 1 210 ? -3.297 7.821 2.553 1.00 80.19 210 THR A C 1
ATOM 1686 O O . THR A 1 210 ? -2.387 7.197 2.011 1.00 80.19 210 THR A O 1
ATOM 1689 N N . SER A 1 211 ? -4.412 8.147 1.893 1.00 64.69 211 SER A N 1
ATOM 1690 C CA . SER A 1 211 ? -4.732 7.711 0.526 1.00 64.69 211 SER A CA 1
ATOM 1691 C C . SER A 1 211 ? -4.070 8.513 -0.602 1.00 64.69 211 SER A C 1
ATOM 1693 O O . SER A 1 211 ? -4.316 8.194 -1.759 1.00 64.69 211 SER A O 1
ATOM 1695 N N . GLN A 1 212 ? -3.262 9.536 -0.304 1.00 54.03 212 GLN A N 1
ATOM 1696 C CA . GLN A 1 212 ? -2.561 10.361 -1.306 1.00 54.03 212 GLN A CA 1
ATOM 1697 C C . GLN A 1 212 ? -1.111 9.900 -1.559 1.00 54.03 212 GLN A C 1
ATOM 1699 O O . GLN A 1 212 ? -0.179 10.702 -1.493 1.00 54.03 212 GLN A O 1
ATOM 1704 N N . ILE A 1 213 ? -0.927 8.598 -1.803 1.00 41.94 213 ILE A N 1
ATOM 1705 C CA . ILE A 1 213 ? 0.317 7.982 -2.302 1.00 41.94 213 ILE A CA 1
ATOM 1706 C C . ILE A 1 213 ? -0.074 6.900 -3.307 1.00 41.94 213 ILE A C 1
ATOM 1708 O O . ILE A 1 213 ? -0.888 6.033 -2.902 1.00 41.94 213 ILE A O 1
#

Foldseek 3Di:
DDDDDDDDDDDDDDDDDDDDPVVPVVVVVVVVVVVVVVVVVVVVVVPPPDDDPVVVVVVVVVVVVVVVVVCCVVVVVVVVVVVVVPCVVPDDDDDPPVVVVVVVVVVVVVLVVLVVVLVVVLVVLLVVLVVVADQDPPDFPVNFDAAAPVPDDQPPPQFDQDPVVRTTDHLQFDHDYDDPVDDCGPSVNRSVRRSCRVSSVSVNVSCVSNVPD

Mean predicted aligned error: 15.41 Å

Solvent-accessible surface area (backbone atoms only — not comparable to full-atom values): 13400 Å² total; per-residue (Å²): 134,87,86,87,84,89,88,85,85,90,90,87,86,84,92,88,88,84,91,74,77,77,56,55,63,59,48,51,54,50,48,52,53,49,50,50,52,51,52,52,55,55,49,59,70,64,58,70,73,83,74,51,72,66,57,52,49,55,50,51,52,57,48,51,54,50,49,54,53,51,48,35,70,75,68,36,52,71,57,50,50,58,55,68,70,45,52,90,82,49,82,92,74,88,80,56,64,68,62,51,52,54,48,52,53,49,58,50,50,57,52,50,49,54,53,52,52,46,48,50,55,49,49,59,48,50,56,47,41,58,68,75,51,78,91,51,94,82,55,54,61,94,79,50,90,82,42,56,46,87,82,58,56,83,83,40,91,79,39,47,80,32,88,90,73,77,40,53,43,59,88,82,56,68,67,44,83,78,60,90,91,54,68,70,72,37,46,69,51,46,50,50,54,56,44,54,61,70,44,36,65,53,54,47,50,42,47,69,74,64,63,88,118

Radius of gyration: 53.4 Å; Cα contacts (8 Å, |Δi|>4): 90; chains: 1; bounding box: 86×80×156 Å

Sequence (213 aa):
MVTRIPASPNPSLPQVAVMATSGVHLRLVGTVILCFILALFVQVNAYGAFPTREVISKWAEIFQERLLVDLDKFTGIKNLEKTYDDLRKAKLHKVEGLALVHKMSKDVTESLEKKLNALKTLVDKAEQAVKDYKYDSSLKLDNVKFCEAERLYNNDARLEYSEKFKKGVNYTYSGVHIPVEIFEESVEILNGLKWTNTLDKHFIENAKRTSQI